Protein AF-A0A842XJ28-F1 (afdb_monomer_lite)

pLDDT: mean 80.72, std 14.53, range [45.34, 95.5]

Radius of gyration: 24.38 Å; chains: 1; bounding box: 51×38×83 Å

Sequence (214 aa):
MSEISFPIKDLTRRKFQTGLTILGLTICTSATLFLVIFGSNLGFEIAFLTLGGRLTSGFSNIFSRFIFVVGLLNILAGAFITSFLVYLTMSERVRDIGVMKAAGCLSGSILGYFITELSILVFLSCIAGTIFGIGAYYLSINLLNVLGFSVSQVLSIWAVLLVFLVLILVSHIFGALPIIKAAKVKPAEALSPLYSLGTTFELGRAVPSKLGFT

Foldseek 3Di:
DDPVVVVVVVVVVLVVLLVVLLVLLLVLLLVLLLLLQLLVQVLVVVVVVCVVDDDDPPVSVVSNVVSVVVSVVSLVVLLVSLLVSLLVVLLVCLLVLLVCVVVPDDLVVQLVVVLVVLLVSLVSSNVSSLVNNVVVNVVVQVVCVVVVNPGDDDDDPVSSVVSSVSSSVSSSVSSSVSSNVSSPDHSVCSNDPVSVVVNVVPDPDDPPPPPPDD

Structure (mmCIF, N/CA/C/O backbone):
data_AF-A0A842XJ28-F1
#
_entry.id   AF-A0A842XJ28-F1
#
loop_
_atom_site.group_PDB
_atom_site.id
_atom_site.type_symbol
_atom_site.label_atom_id
_atom_site.label_alt_id
_atom_site.label_comp_id
_atom_site.label_asym_id
_atom_site.label_entity_id
_atom_site.label_seq_id
_atom_site.pdbx_PDB_ins_code
_atom_site.Cartn_x
_atom_site.Cartn_y
_atom_site.Cartn_z
_atom_site.occupancy
_atom_site.B_iso_or_equiv
_atom_site.auth_seq_id
_atom_site.auth_comp_id
_atom_site.auth_asym_id
_atom_site.auth_atom_id
_atom_site.pdbx_PDB_model_num
ATOM 1 N N . MET A 1 1 ? 9.366 16.059 38.283 1.00 55.56 1 MET A N 1
ATOM 2 C CA . MET A 1 1 ? 9.149 15.526 36.917 1.00 55.56 1 MET A CA 1
ATOM 3 C C . MET A 1 1 ? 8.153 16.458 36.248 1.00 55.56 1 MET A C 1
ATOM 5 O O . MET A 1 1 ? 7.137 16.728 36.866 1.00 55.56 1 MET A O 1
ATOM 9 N N . SER A 1 2 ? 8.480 17.077 35.109 1.00 51.53 2 SER A N 1
ATOM 10 C CA . SER A 1 2 ? 7.629 18.131 34.540 1.00 51.53 2 SER A CA 1
ATOM 11 C C . SER A 1 2 ? 6.346 17.546 33.938 1.00 51.53 2 SER A C 1
ATOM 13 O O . SER A 1 2 ? 6.401 16.706 33.041 1.00 51.53 2 SER A O 1
ATOM 15 N N . GLU A 1 3 ? 5.197 18.034 34.411 1.00 59.75 3 GLU A N 1
ATOM 16 C CA . GLU A 1 3 ? 3.829 17.698 33.961 1.00 59.75 3 GLU A CA 1
ATOM 17 C C . GLU A 1 3 ? 3.635 17.841 32.434 1.00 59.75 3 GLU A C 1
ATOM 19 O O . GLU A 1 3 ? 2.774 17.210 31.831 1.00 59.75 3 GLU A O 1
ATOM 24 N N . ILE A 1 4 ? 4.495 18.623 31.774 1.00 60.12 4 ILE A N 1
ATOM 25 C CA . ILE A 1 4 ? 4.450 18.907 30.332 1.00 60.12 4 ILE A CA 1
ATOM 26 C C . ILE A 1 4 ? 5.185 17.830 29.500 1.00 60.12 4 ILE A C 1
ATOM 28 O O . ILE A 1 4 ? 4.963 17.706 28.297 1.00 60.12 4 ILE A O 1
ATOM 32 N N . SER A 1 5 ? 6.049 17.005 30.111 1.00 64.44 5 SER A N 1
ATOM 33 C CA . SER A 1 5 ? 6.817 15.977 29.382 1.00 64.44 5 SER A CA 1
ATOM 34 C C . SER A 1 5 ? 5.945 14.814 28.900 1.00 64.44 5 SER A C 1
ATOM 36 O O . SER A 1 5 ? 6.197 14.246 27.835 1.00 64.44 5 SER A O 1
ATOM 38 N N . PHE A 1 6 ? 4.913 14.470 29.673 1.00 66.00 6 PHE A N 1
ATOM 39 C CA . PHE A 1 6 ? 4.014 13.356 29.386 1.00 66.00 6 PHE A CA 1
ATOM 40 C C . PHE A 1 6 ? 3.157 13.580 28.119 1.00 66.00 6 PHE A C 1
ATOM 42 O O . PHE A 1 6 ? 3.244 12.751 27.210 1.00 66.00 6 PHE A O 1
ATOM 49 N N . PRO A 1 7 ? 2.419 14.701 27.963 1.00 67.25 7 PRO A N 1
ATOM 50 C CA . PRO A 1 7 ? 1.581 14.918 26.778 1.00 67.25 7 PRO A CA 1
ATOM 51 C C . PRO A 1 7 ? 2.383 15.094 25.476 1.00 67.25 7 PRO A C 1
ATOM 53 O O . PRO A 1 7 ? 1.947 14.645 24.417 1.00 67.25 7 PRO A O 1
ATOM 56 N N . ILE A 1 8 ? 3.581 15.692 25.529 1.00 67.38 8 ILE A N 1
ATOM 57 C CA . ILE A 1 8 ? 4.428 15.886 24.336 1.00 67.38 8 ILE A CA 1
ATOM 58 C C . ILE A 1 8 ? 4.955 14.543 23.805 1.00 67.38 8 ILE A C 1
ATOM 60 O O . ILE A 1 8 ? 4.978 14.319 22.590 1.00 67.38 8 ILE A O 1
ATOM 64 N N . LYS A 1 9 ? 5.355 13.629 24.699 1.00 65.81 9 LYS A N 1
ATOM 65 C CA . LYS A 1 9 ? 5.831 12.289 24.319 1.00 65.81 9 LYS A CA 1
ATOM 66 C C . LYS A 1 9 ? 4.722 11.425 23.716 1.00 65.81 9 LYS A C 1
ATOM 68 O O . LYS A 1 9 ? 4.984 10.691 22.767 1.00 65.81 9 LYS A O 1
ATOM 73 N N . ASP A 1 10 ? 3.492 11.547 24.208 1.00 65.88 10 ASP A N 1
ATOM 74 C CA . ASP A 1 10 ? 2.362 10.776 23.676 1.00 65.88 10 ASP A CA 1
ATOM 75 C C . ASP A 1 10 ? 1.919 11.280 22.285 1.00 65.88 10 ASP A C 1
ATOM 77 O O . ASP A 1 10 ? 1.697 10.499 21.355 1.00 65.88 10 ASP A O 1
ATOM 81 N N . LEU A 1 11 ? 1.915 12.603 22.080 1.00 61.66 11 LEU A N 1
ATOM 82 C CA . LEU A 1 11 ? 1.596 13.219 20.784 1.00 61.66 11 LEU A CA 1
ATOM 83 C C . LEU A 1 11 ? 2.653 12.943 19.704 1.00 61.66 11 LEU A C 1
ATOM 85 O O . LEU A 1 11 ? 2.310 12.716 18.539 1.00 61.66 11 LEU A O 1
ATOM 89 N N . THR A 1 12 ? 3.938 12.952 20.068 1.00 65.25 12 THR A N 1
ATOM 90 C CA . THR A 1 12 ? 5.034 12.664 19.124 1.00 65.25 12 THR A CA 1
ATOM 91 C C . THR A 1 12 ? 5.049 11.199 18.686 1.00 65.25 12 THR A C 1
ATOM 93 O O . THR A 1 12 ? 5.291 10.926 17.510 1.00 65.25 12 THR A O 1
ATOM 96 N N . ARG A 1 13 ? 4.683 10.262 19.573 1.00 65.62 13 ARG A N 1
ATOM 97 C CA . ARG A 1 13 ? 4.571 8.828 19.255 1.00 65.62 13 ARG A CA 1
ATOM 98 C C . ARG A 1 13 ? 3.501 8.551 18.190 1.00 65.62 13 ARG A C 1
ATOM 100 O O . ARG A 1 13 ? 3.762 7.802 17.250 1.00 65.62 13 ARG A O 1
ATOM 107 N N . ARG A 1 14 ? 2.345 9.226 18.267 1.00 66.88 14 ARG A N 1
ATOM 108 C CA . ARG A 1 14 ? 1.233 9.069 17.304 1.00 66.88 14 ARG A CA 1
ATOM 109 C C . ARG A 1 14 ? 1.566 9.589 15.898 1.00 66.88 14 ARG A C 1
ATOM 111 O O . ARG A 1 14 ? 1.276 8.910 14.916 1.00 66.88 14 ARG A O 1
ATOM 118 N N . LYS A 1 15 ? 2.198 10.766 15.778 1.00 67.31 15 LYS A N 1
ATOM 119 C CA . LYS A 1 15 ? 2.580 11.345 14.468 1.00 67.31 15 LYS A CA 1
ATOM 120 C C . LYS A 1 15 ? 3.710 10.579 13.779 1.00 67.31 15 LYS A C 1
ATOM 122 O O . LYS A 1 15 ? 3.752 10.520 12.553 1.00 67.31 15 LYS A O 1
ATOM 127 N N . PHE A 1 16 ? 4.617 9.987 14.554 1.00 74.50 16 PHE A N 1
ATOM 128 C CA . PHE A 1 16 ? 5.729 9.220 14.000 1.00 74.50 16 PHE A CA 1
ATOM 129 C C . PHE A 1 16 ? 5.250 7.970 13.250 1.00 74.50 16 PHE A C 1
ATOM 131 O O . PHE A 1 16 ? 5.779 7.637 12.194 1.00 74.50 16 PHE A O 1
ATOM 138 N N . GLN A 1 17 ? 4.207 7.304 13.748 1.00 77.38 17 GLN A N 1
ATOM 139 C CA . GLN A 1 17 ? 3.724 6.064 13.143 1.00 77.38 17 GLN A CA 1
ATOM 140 C C . GLN A 1 17 ? 2.970 6.265 11.839 1.00 77.38 17 GLN A C 1
ATOM 142 O O . GLN A 1 17 ? 3.209 5.526 10.889 1.00 77.38 17 GLN A O 1
ATOM 147 N N . THR A 1 18 ? 2.096 7.269 11.755 1.00 80.00 18 THR A N 1
ATOM 148 C CA . THR A 1 18 ? 1.422 7.580 10.488 1.00 80.00 18 THR A CA 1
ATOM 149 C C . THR A 1 18 ? 2.448 7.985 9.430 1.00 80.00 18 THR A C 1
ATOM 151 O O . THR A 1 18 ? 2.397 7.480 8.308 1.00 80.00 18 THR A O 1
ATOM 154 N N . GLY A 1 19 ? 3.464 8.768 9.814 1.00 82.62 19 GLY A N 1
ATOM 155 C CA . GLY A 1 19 ? 4.623 9.056 8.966 1.00 82.62 19 GLY A CA 1
ATOM 156 C C . GLY A 1 19 ? 5.351 7.791 8.499 1.00 82.62 19 GLY A C 1
ATOM 157 O O . GLY A 1 19 ? 5.597 7.633 7.306 1.00 82.62 19 GLY A O 1
ATOM 158 N N . LEU A 1 20 ? 5.625 6.850 9.408 1.00 85.25 20 LEU A N 1
ATOM 159 C CA . LEU A 1 20 ? 6.284 5.584 9.081 1.00 85.25 20 LEU A CA 1
ATOM 160 C C . LEU A 1 20 ? 5.458 4.731 8.107 1.00 85.25 20 LEU A C 1
ATOM 162 O O . LEU A 1 20 ? 6.023 4.154 7.180 1.00 85.25 20 LEU A O 1
ATOM 166 N N . THR A 1 21 ? 4.130 4.681 8.271 1.00 86.62 21 THR A N 1
ATOM 167 C CA . THR A 1 21 ? 3.263 3.935 7.345 1.00 86.62 21 THR A CA 1
ATOM 168 C C . THR A 1 21 ? 3.289 4.518 5.938 1.00 86.62 21 THR A C 1
ATOM 170 O O . THR A 1 21 ? 3.460 3.773 4.974 1.00 86.62 21 THR A O 1
ATOM 173 N N . ILE A 1 22 ? 3.207 5.847 5.824 1.00 89.88 22 ILE A N 1
ATOM 174 C CA . ILE A 1 22 ? 3.245 6.538 4.536 1.00 89.88 22 ILE A CA 1
ATOM 175 C C . ILE A 1 22 ? 4.599 6.312 3.872 1.00 89.88 22 ILE A C 1
ATOM 177 O O . ILE A 1 22 ? 4.635 5.954 2.698 1.00 89.88 22 ILE A O 1
ATOM 181 N N . LEU A 1 23 ? 5.705 6.466 4.607 1.00 91.25 23 LEU A N 1
ATOM 182 C CA . LEU A 1 23 ? 7.050 6.245 4.075 1.00 91.25 23 LEU A CA 1
ATOM 183 C C . LEU A 1 23 ? 7.255 4.794 3.627 1.00 91.25 23 LEU A C 1
ATOM 185 O O . LEU A 1 23 ? 7.717 4.572 2.512 1.00 91.25 23 LEU A O 1
ATOM 189 N N . GLY A 1 24 ? 6.861 3.810 4.440 1.00 90.81 24 GLY A N 1
ATOM 190 C CA . GLY A 1 24 ? 6.997 2.391 4.098 1.00 90.81 24 GLY A CA 1
ATOM 191 C C . GLY A 1 24 ? 6.228 2.009 2.829 1.00 90.81 24 GLY A C 1
ATOM 192 O O . GLY A 1 24 ? 6.784 1.381 1.926 1.00 90.81 24 GLY A O 1
ATOM 193 N N . LEU A 1 25 ? 4.973 2.452 2.717 1.00 91.75 25 LEU A N 1
ATOM 194 C CA . LEU A 1 25 ? 4.143 2.232 1.528 1.00 91.75 25 LEU A CA 1
ATOM 195 C C . LEU A 1 25 ? 4.677 2.996 0.303 1.00 91.75 25 LEU A C 1
ATOM 197 O O . LEU A 1 25 ? 4.669 2.464 -0.807 1.00 91.75 25 LEU A O 1
ATOM 201 N N . THR A 1 26 ? 5.192 4.214 0.490 1.00 93.88 26 THR A N 1
ATOM 202 C CA . THR A 1 26 ? 5.792 5.026 -0.587 1.00 93.88 26 THR A CA 1
ATOM 203 C C . THR A 1 26 ? 7.059 4.374 -1.141 1.00 93.88 26 THR A C 1
ATOM 205 O O . THR A 1 26 ? 7.248 4.320 -2.353 1.00 93.88 26 THR A O 1
ATOM 208 N N . ILE A 1 27 ? 7.923 3.832 -0.278 1.00 93.62 27 ILE A N 1
ATOM 209 C CA . ILE A 1 27 ? 9.147 3.133 -0.697 1.00 93.62 27 ILE A CA 1
ATOM 210 C C . ILE A 1 27 ? 8.794 1.878 -1.500 1.00 93.62 27 ILE A C 1
ATOM 212 O O . ILE A 1 27 ? 9.368 1.645 -2.560 1.00 93.62 27 ILE A O 1
ATOM 216 N N . CYS A 1 28 ? 7.819 1.096 -1.033 1.00 92.50 28 CYS A N 1
ATOM 217 C CA . CYS A 1 28 ? 7.379 -0.111 -1.729 1.00 92.50 28 CYS A CA 1
ATOM 218 C C . CYS A 1 28 ? 6.767 0.193 -3.109 1.00 92.50 28 CYS A C 1
ATOM 220 O O . CYS A 1 28 ? 7.144 -0.421 -4.112 1.00 92.50 28 CYS A O 1
ATOM 222 N N . THR A 1 29 ? 5.851 1.163 -3.175 1.00 92.75 29 THR A N 1
ATOM 223 C CA . THR A 1 29 ? 5.199 1.584 -4.428 1.00 92.75 29 THR A CA 1
ATOM 224 C C . THR A 1 29 ? 6.212 2.167 -5.417 1.00 92.75 29 THR A C 1
ATOM 226 O O . THR A 1 29 ? 6.215 1.773 -6.583 1.00 92.75 29 THR A O 1
ATOM 229 N N . SER A 1 30 ? 7.132 3.016 -4.945 1.00 93.19 30 SER A N 1
ATOM 230 C CA . SER A 1 30 ? 8.243 3.558 -5.738 1.00 93.19 30 SER A CA 1
ATOM 231 C C . SER A 1 30 ? 9.145 2.453 -6.293 1.00 93.19 30 SER A C 1
ATOM 233 O O . SER A 1 30 ? 9.393 2.415 -7.497 1.00 93.19 30 SER A O 1
ATOM 235 N N . ALA A 1 31 ? 9.569 1.499 -5.456 1.00 92.69 31 ALA A N 1
ATOM 236 C CA . ALA A 1 31 ? 10.419 0.386 -5.876 1.00 92.69 31 ALA A CA 1
ATOM 237 C C . ALA A 1 31 ? 9.733 -0.513 -6.917 1.00 92.69 31 ALA A C 1
ATOM 239 O O . ALA A 1 31 ? 10.367 -0.929 -7.885 1.00 92.69 31 ALA A O 1
ATOM 240 N N . THR A 1 32 ? 8.439 -0.793 -6.740 1.00 92.12 32 THR A N 1
ATOM 241 C CA . THR A 1 32 ? 7.663 -1.613 -7.682 1.00 92.12 32 THR A CA 1
ATOM 242 C C . THR A 1 32 ? 7.519 -0.909 -9.031 1.00 92.12 32 THR A C 1
ATOM 244 O O . THR A 1 32 ? 7.774 -1.518 -10.069 1.00 92.12 32 THR A O 1
ATOM 247 N N . LEU A 1 33 ? 7.170 0.383 -9.033 1.00 91.25 33 LEU A N 1
ATOM 248 C CA . LEU A 1 33 ? 7.048 1.170 -10.263 1.00 91.25 33 LEU A CA 1
ATOM 249 C C . LEU A 1 33 ? 8.386 1.335 -10.980 1.00 91.25 33 LEU A C 1
ATOM 251 O O . LEU A 1 33 ? 8.458 1.107 -12.187 1.00 91.25 33 LEU A O 1
ATOM 255 N N . PHE A 1 34 ? 9.442 1.677 -10.242 1.00 90.38 34 PHE A N 1
ATOM 256 C CA . PHE A 1 34 ? 10.790 1.786 -10.785 1.00 90.38 34 PHE A CA 1
ATOM 257 C C . PHE A 1 34 ? 11.206 0.488 -11.481 1.00 90.38 34 PHE A C 1
ATOM 259 O O . PHE A 1 34 ? 11.602 0.525 -12.643 1.00 90.38 34 PHE A O 1
ATOM 266 N N . LEU A 1 35 ? 11.049 -0.660 -10.813 1.00 88.50 35 LEU A N 1
ATOM 267 C CA . LEU A 1 35 ? 11.432 -1.961 -11.360 1.00 88.50 35 LEU A CA 1
ATOM 268 C C . LEU A 1 35 ? 10.644 -2.287 -12.632 1.00 88.50 35 LEU A C 1
ATOM 270 O O . LEU A 1 35 ? 11.242 -2.670 -13.633 1.00 88.50 35 LEU A O 1
ATOM 274 N N . VAL A 1 36 ? 9.321 -2.112 -12.625 1.00 86.56 36 VAL A N 1
ATOM 275 C CA . VAL A 1 36 ? 8.485 -2.447 -13.787 1.00 86.56 36 VAL A CA 1
ATOM 276 C C . VAL A 1 36 ? 8.840 -1.578 -14.995 1.00 86.56 36 VAL A C 1
ATOM 278 O O . VAL A 1 36 ? 9.033 -2.117 -16.082 1.00 86.56 36 VAL A O 1
ATOM 281 N N . ILE A 1 37 ? 8.984 -0.261 -14.812 1.00 85.88 37 ILE A N 1
ATOM 282 C CA . ILE A 1 37 ? 9.296 0.675 -15.905 1.00 85.88 37 ILE A CA 1
ATOM 283 C C . ILE A 1 37 ? 10.726 0.461 -16.414 1.00 85.88 37 ILE A C 1
ATOM 285 O O . ILE A 1 37 ? 10.961 0.393 -17.623 1.00 85.88 37 ILE A O 1
ATOM 289 N N . PHE A 1 38 ? 11.695 0.351 -15.505 1.00 84.06 38 PHE A N 1
ATOM 290 C CA . PHE A 1 38 ? 13.098 0.144 -15.853 1.00 84.06 38 PHE A CA 1
ATOM 291 C C . PHE A 1 38 ? 13.304 -1.215 -16.532 1.00 84.06 38 PHE A C 1
ATOM 293 O O . PHE A 1 38 ? 13.928 -1.306 -17.587 1.00 84.06 38 PHE A O 1
ATOM 300 N N . GLY A 1 39 ? 12.704 -2.263 -15.971 1.00 78.50 39 GLY A N 1
ATOM 301 C CA . GLY A 1 39 ? 12.777 -3.620 -16.486 1.00 78.50 39 GLY A CA 1
ATOM 302 C C . GLY A 1 39 ? 12.116 -3.783 -17.855 1.00 78.50 39 GLY A C 1
ATOM 303 O O . GLY A 1 39 ? 12.679 -4.464 -18.713 1.00 78.50 39 GLY A O 1
ATOM 304 N N . SER A 1 40 ? 10.975 -3.125 -18.106 1.00 75.00 40 SER A N 1
ATOM 305 C CA . SER A 1 40 ? 10.354 -3.148 -19.435 1.00 75.00 40 SER A CA 1
ATOM 306 C C . SER A 1 40 ? 11.225 -2.453 -20.480 1.00 75.00 40 SER A C 1
ATOM 308 O O . SER A 1 40 ? 11.418 -3.000 -21.561 1.00 75.00 40 SER A O 1
ATOM 310 N N . ASN A 1 41 ? 11.795 -1.287 -20.158 1.00 74.44 41 ASN A N 1
ATOM 311 C CA . ASN A 1 41 ? 12.623 -0.526 -21.098 1.00 74.44 41 ASN A CA 1
ATOM 312 C C . ASN A 1 41 ? 13.917 -1.258 -21.465 1.00 74.44 41 ASN A C 1
ATOM 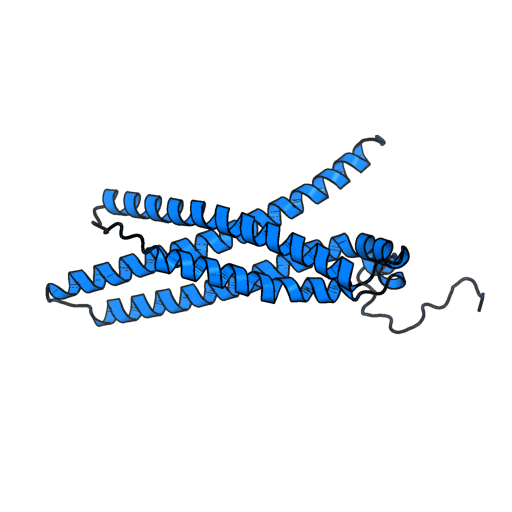314 O O . ASN A 1 41 ? 14.224 -1.387 -22.648 1.00 74.44 41 ASN A O 1
ATOM 318 N N . LEU A 1 42 ? 14.615 -1.829 -20.477 1.00 69.12 42 LEU A N 1
ATOM 319 C CA . LEU A 1 42 ? 15.786 -2.664 -20.744 1.00 69.12 42 LEU A CA 1
ATOM 320 C C . LEU A 1 42 ? 15.426 -3.881 -21.607 1.00 69.12 42 LEU A C 1
ATOM 322 O O . LEU A 1 42 ? 16.129 -4.185 -22.564 1.00 69.12 42 LEU A O 1
ATOM 326 N N . GLY A 1 43 ? 14.310 -4.559 -21.320 1.00 61.59 43 GLY A N 1
ATOM 327 C CA . GLY A 1 43 ? 13.855 -5.707 -22.110 1.00 61.59 43 GLY A CA 1
ATOM 328 C C . GLY A 1 43 ? 13.602 -5.373 -23.587 1.00 61.59 43 GLY A C 1
ATOM 329 O O . GLY A 1 43 ? 14.019 -6.135 -24.462 1.00 61.59 43 GLY A O 1
ATOM 330 N N . PHE A 1 44 ? 12.966 -4.228 -23.864 1.00 56.31 44 PHE A N 1
ATOM 331 C CA . PHE A 1 44 ? 12.692 -3.758 -25.227 1.00 56.31 44 PHE A CA 1
ATOM 332 C C . PHE A 1 44 ? 13.960 -3.357 -25.987 1.00 56.31 44 PHE A C 1
ATOM 334 O O . PHE A 1 44 ? 14.086 -3.659 -27.172 1.00 56.31 44 PHE A O 1
ATOM 341 N N . GLU A 1 45 ? 14.925 -2.731 -25.321 1.00 59.41 45 GLU A N 1
ATOM 342 C CA . GLU A 1 45 ? 16.156 -2.275 -25.968 1.00 59.41 45 GLU A CA 1
ATOM 343 C C . GLU A 1 45 ? 17.088 -3.433 -26.353 1.00 59.41 45 GLU A C 1
ATOM 345 O O . GLU A 1 45 ? 17.634 -3.467 -27.457 1.00 59.41 45 GLU A O 1
ATOM 350 N N . ILE A 1 46 ? 17.175 -4.462 -25.502 1.00 57.28 46 ILE A N 1
ATOM 351 C CA . ILE A 1 46 ? 17.915 -5.697 -25.806 1.00 57.28 46 ILE A CA 1
ATOM 352 C C . ILE A 1 46 ? 17.242 -6.460 -26.969 1.00 57.28 46 ILE A C 1
ATOM 354 O O . ILE A 1 46 ? 17.923 -7.089 -27.786 1.00 57.28 46 ILE A O 1
ATOM 358 N N . ALA A 1 47 ? 15.908 -6.393 -27.081 1.00 54.41 47 ALA A N 1
ATOM 359 C CA . ALA A 1 47 ? 15.146 -6.981 -28.189 1.00 54.41 47 ALA A CA 1
ATOM 360 C C . ALA A 1 47 ? 15.333 -6.219 -29.520 1.00 54.41 47 ALA A C 1
ATOM 362 O O . ALA A 1 47 ? 15.293 -6.824 -30.590 1.00 54.41 47 ALA A O 1
ATOM 363 N N . PHE A 1 48 ? 15.580 -4.907 -29.470 1.00 52.94 48 PHE A N 1
ATOM 364 C CA . PHE A 1 48 ? 15.842 -4.099 -30.664 1.00 52.94 48 PHE A CA 1
ATOM 365 C C . PHE A 1 48 ? 17.288 -4.262 -31.166 1.00 52.94 48 PHE A C 1
ATOM 367 O O . PHE A 1 48 ? 17.514 -4.422 -32.363 1.00 52.94 48 PHE A O 1
ATOM 374 N N . LEU A 1 49 ? 18.272 -4.335 -30.260 1.00 53.81 49 LEU A N 1
ATOM 375 C CA . LEU A 1 49 ? 19.684 -4.605 -30.589 1.00 53.81 49 LEU A CA 1
ATOM 376 C C . LEU A 1 49 ? 19.922 -6.013 -31.168 1.00 53.81 49 LEU A C 1
ATOM 378 O O . LEU A 1 49 ? 20.878 -6.228 -31.912 1.00 53.81 49 LEU A O 1
ATOM 382 N N . THR A 1 50 ? 19.039 -6.977 -30.884 1.00 55.53 50 THR A N 1
ATOM 383 C CA . THR A 1 50 ? 19.132 -8.351 -31.412 1.00 55.53 50 THR A CA 1
ATOM 384 C C . THR A 1 50 ? 18.713 -8.487 -32.882 1.00 55.53 50 THR A C 1
ATOM 386 O O . THR A 1 50 ? 19.083 -9.481 -33.511 1.00 55.53 50 THR A O 1
ATOM 389 N N . LEU A 1 51 ? 18.056 -7.479 -33.475 1.00 56.69 51 LEU A N 1
ATOM 390 C CA . LEU A 1 51 ? 17.846 -7.390 -34.931 1.00 56.69 51 LEU A CA 1
ATOM 391 C C . LEU A 1 51 ? 19.169 -7.216 -35.709 1.00 56.69 51 LEU A C 1
ATOM 393 O O . LEU A 1 51 ? 19.219 -7.528 -36.895 1.00 56.69 51 LEU A O 1
ATOM 397 N N . GLY A 1 52 ? 20.252 -6.782 -35.046 1.00 56.91 52 GLY A N 1
ATOM 398 C CA . GLY A 1 52 ? 21.585 -6.578 -35.636 1.00 56.91 52 GLY A CA 1
ATOM 399 C C . GLY A 1 52 ? 22.457 -7.834 -35.774 1.00 56.91 52 GLY A C 1
ATOM 400 O O . GLY A 1 52 ? 23.575 -7.740 -36.271 1.00 56.91 52 GLY A O 1
ATOM 401 N N . GLY A 1 53 ? 21.966 -9.007 -35.358 1.00 61.28 53 GLY A N 1
ATOM 402 C CA . GLY A 1 53 ? 22.551 -10.302 -35.707 1.00 61.28 53 GLY A CA 1
ATOM 403 C C . GLY A 1 53 ? 23.979 -10.541 -35.212 1.00 61.28 53 GLY A C 1
ATOM 404 O O . GLY A 1 53 ? 24.911 -10.495 -36.006 1.00 61.28 53 GLY A O 1
ATOM 405 N N . ARG A 1 54 ? 24.137 -10.900 -33.929 1.00 53.41 54 ARG A N 1
ATOM 406 C CA . ARG A 1 54 ? 25.126 -11.878 -33.422 1.00 53.41 54 ARG A CA 1
ATOM 407 C C . ARG A 1 54 ? 25.043 -11.962 -31.895 1.00 53.41 54 ARG A C 1
ATOM 409 O O . ARG A 1 54 ? 25.598 -11.137 -31.188 1.00 53.41 54 ARG A O 1
ATOM 416 N N . LEU A 1 55 ? 24.386 -13.030 -31.436 1.00 55.88 55 LEU A N 1
ATOM 417 C CA . LEU A 1 55 ? 24.219 -13.485 -30.047 1.00 55.88 55 LEU A CA 1
ATOM 418 C C . LEU A 1 55 ? 23.092 -12.819 -29.228 1.00 55.88 55 LEU A C 1
ATOM 420 O O . LEU A 1 55 ? 22.882 -11.611 -29.227 1.00 55.88 55 LEU A O 1
ATOM 424 N N . THR A 1 56 ? 22.439 -13.675 -28.428 1.00 66.06 56 THR A N 1
ATOM 425 C CA . THR A 1 56 ? 21.691 -13.387 -27.185 1.00 66.06 56 THR A CA 1
ATOM 426 C C . THR A 1 56 ? 20.157 -13.215 -27.155 1.00 66.06 56 THR A C 1
ATOM 428 O O . THR A 1 56 ? 19.622 -12.693 -26.177 1.00 66.06 56 THR A O 1
ATOM 431 N N . SER A 1 57 ? 19.399 -13.818 -28.084 1.00 61.00 57 SER A N 1
ATOM 432 C CA . SER A 1 57 ? 17.939 -14.024 -27.893 1.00 61.00 57 SER A CA 1
ATOM 433 C C . SER A 1 57 ? 17.602 -14.830 -26.622 1.00 61.00 57 SER A C 1
ATOM 435 O O . SER A 1 57 ? 16.580 -14.596 -25.972 1.00 61.00 57 SER A O 1
ATOM 437 N N . GLY A 1 58 ? 18.488 -15.753 -26.226 1.00 67.81 58 GLY A N 1
ATOM 438 C CA . GLY A 1 58 ? 18.373 -16.510 -24.977 1.00 67.81 58 GLY A CA 1
ATOM 439 C C . GLY A 1 58 ? 18.502 -15.634 -23.726 1.00 67.81 58 GLY A C 1
ATOM 440 O O . GLY A 1 58 ? 17.697 -15.760 -22.809 1.00 67.81 58 GLY A O 1
ATOM 441 N N . PHE A 1 59 ? 19.455 -14.697 -23.701 1.00 73.31 59 PHE A N 1
ATOM 442 C CA . PHE A 1 59 ? 19.663 -13.800 -22.556 1.00 73.31 59 PHE A CA 1
ATOM 443 C C . PHE A 1 59 ? 18.525 -12.797 -22.395 1.00 73.31 59 PHE A C 1
ATOM 445 O O . PHE A 1 59 ? 18.047 -12.620 -21.281 1.00 73.31 59 PHE A O 1
ATOM 452 N N . SER A 1 60 ? 18.029 -12.213 -23.493 1.00 72.25 60 SER A N 1
ATOM 453 C CA . SER A 1 60 ? 16.862 -11.319 -23.448 1.00 72.25 60 SER A CA 1
ATOM 454 C C . SER A 1 60 ? 15.630 -12.023 -22.851 1.00 72.25 60 SER A C 1
ATOM 456 O O . SER A 1 60 ? 14.976 -11.486 -21.957 1.00 72.25 60 SER A O 1
ATOM 458 N N . ASN A 1 61 ? 15.371 -13.277 -23.248 1.00 75.88 61 ASN A N 1
ATOM 459 C CA . ASN A 1 61 ? 14.278 -14.078 -22.688 1.00 75.88 61 ASN A CA 1
ATOM 460 C C . ASN A 1 61 ? 14.464 -14.400 -21.197 1.00 75.88 61 ASN A C 1
ATOM 462 O O . ASN A 1 61 ? 13.507 -14.321 -20.427 1.00 75.88 61 ASN A O 1
ATOM 466 N N . ILE A 1 62 ? 15.678 -14.769 -20.777 1.00 81.38 62 ILE A N 1
ATOM 467 C CA . ILE A 1 62 ? 15.979 -15.050 -19.365 1.00 81.38 62 ILE A CA 1
ATOM 468 C C . ILE A 1 62 ? 15.826 -13.776 -18.528 1.00 81.38 62 ILE A C 1
ATOM 470 O O . ILE A 1 62 ? 15.189 -13.810 -17.478 1.00 81.38 62 ILE A O 1
ATOM 474 N N . PHE A 1 63 ? 16.346 -12.648 -19.013 1.00 77.75 63 PHE A N 1
ATO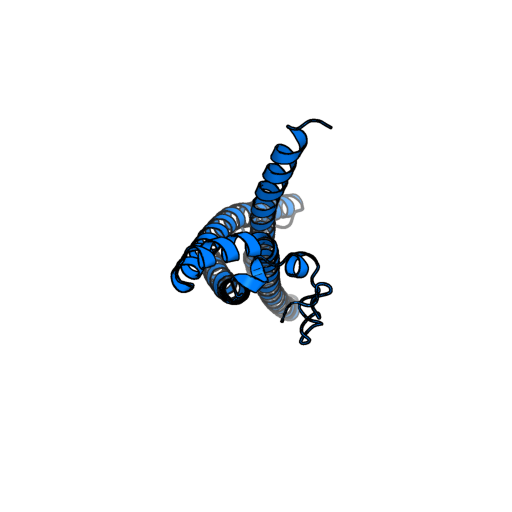M 475 C CA . PHE A 1 63 ? 16.275 -11.360 -18.331 1.00 77.75 63 PHE A CA 1
ATOM 476 C C . PHE A 1 63 ? 14.830 -10.861 -18.196 1.00 77.75 63 PHE A C 1
ATOM 478 O O . PHE A 1 63 ? 14.412 -10.472 -17.109 1.00 77.75 63 PHE A O 1
ATOM 485 N N . SER A 1 64 ? 14.027 -10.959 -19.260 1.00 76.62 64 SER A N 1
ATOM 486 C CA . SER A 1 64 ? 12.602 -10.606 -19.222 1.00 76.62 64 SER A CA 1
ATOM 487 C C . SER A 1 64 ? 11.826 -11.446 -18.198 1.00 76.62 64 SER A C 1
ATOM 489 O O . SER A 1 64 ? 11.087 -10.901 -17.375 1.00 76.62 64 SER A O 1
ATOM 491 N N . ARG A 1 65 ? 12.050 -12.769 -18.171 1.00 82.06 65 ARG A N 1
ATOM 492 C CA . ARG A 1 65 ? 11.436 -13.665 -17.175 1.00 82.06 65 ARG A CA 1
ATOM 493 C C . ARG A 1 65 ? 11.894 -13.348 -15.755 1.00 82.06 65 ARG A C 1
ATOM 495 O O . ARG A 1 65 ? 11.081 -13.380 -14.837 1.00 82.06 65 ARG A O 1
ATOM 502 N N . PHE A 1 66 ? 13.173 -13.028 -15.573 1.00 85.38 66 PHE A N 1
ATOM 503 C CA . PHE A 1 66 ? 13.717 -12.632 -14.280 1.00 85.38 66 PHE A CA 1
ATOM 504 C C . PHE A 1 66 ? 13.027 -11.369 -13.749 1.00 85.38 66 PHE A C 1
ATOM 506 O O . PHE A 1 66 ? 12.494 -11.392 -12.644 1.00 85.38 66 PHE A O 1
ATOM 513 N N . ILE A 1 67 ? 12.942 -10.306 -14.555 1.00 84.00 67 ILE A N 1
ATOM 514 C CA . ILE A 1 67 ? 12.245 -9.063 -14.189 1.00 84.00 67 ILE A CA 1
ATOM 515 C C . ILE A 1 67 ? 10.779 -9.326 -13.834 1.00 84.00 67 ILE A C 1
ATOM 517 O O . ILE A 1 67 ? 10.288 -8.793 -12.839 1.00 84.00 67 ILE A O 1
ATOM 521 N N . PHE A 1 68 ? 10.092 -10.177 -14.599 1.00 83.19 68 PHE A N 1
ATOM 522 C CA . PHE A 1 68 ? 8.708 -10.547 -14.312 1.00 83.19 68 PHE A CA 1
ATOM 523 C C . PHE A 1 68 ? 8.559 -11.215 -12.935 1.00 83.19 68 PHE A C 1
ATOM 525 O O . PHE A 1 68 ? 7.696 -10.826 -12.147 1.00 83.19 68 PHE A O 1
ATOM 532 N N . VAL A 1 69 ? 9.433 -12.173 -12.607 1.00 88.88 69 VAL A N 1
ATOM 533 C CA . VAL A 1 69 ? 9.428 -12.856 -11.303 1.00 88.88 69 VAL A CA 1
ATOM 534 C C . VAL A 1 69 ? 9.731 -11.884 -10.163 1.00 88.88 69 VAL A C 1
ATOM 536 O O . VAL A 1 69 ? 9.018 -11.887 -9.161 1.00 88.88 69 VAL A O 1
ATOM 539 N N . VAL A 1 70 ? 10.740 -11.019 -10.303 1.00 90.19 70 VAL A N 1
ATOM 540 C CA . VAL A 1 70 ? 11.065 -10.038 -9.253 1.00 90.19 70 VAL A CA 1
ATOM 541 C C . VAL A 1 70 ? 9.930 -9.019 -9.083 1.00 90.19 70 VAL A C 1
ATOM 543 O O . VAL A 1 70 ? 9.604 -8.654 -7.955 1.00 90.19 70 VAL A O 1
ATOM 546 N N . GLY A 1 71 ? 9.263 -8.617 -10.169 1.00 87.50 71 GLY A N 1
ATOM 547 C CA . GLY A 1 71 ? 8.065 -7.776 -10.114 1.00 87.50 71 GLY A CA 1
ATOM 548 C C . GLY A 1 71 ? 6.938 -8.412 -9.294 1.00 87.50 71 GLY A C 1
ATOM 549 O O . GLY A 1 71 ? 6.378 -7.762 -8.410 1.00 87.50 71 GLY A O 1
ATOM 550 N N . LEU A 1 72 ? 6.658 -9.701 -9.513 1.00 89.25 72 LEU A N 1
ATOM 551 C CA . LEU A 1 72 ? 5.677 -10.449 -8.717 1.00 89.25 72 LEU A CA 1
ATOM 552 C C . LEU A 1 72 ? 6.068 -10.537 -7.237 1.00 89.25 72 LEU A C 1
ATOM 554 O O . LEU A 1 72 ? 5.223 -10.320 -6.368 1.00 89.25 72 LEU A O 1
ATOM 558 N N . LEU A 1 73 ? 7.341 -10.813 -6.942 1.00 92.31 73 LEU A N 1
ATOM 559 C CA . LEU A 1 73 ? 7.841 -10.850 -5.565 1.00 92.31 73 LEU A CA 1
ATOM 560 C C . LEU A 1 73 ? 7.690 -9.494 -4.866 1.00 92.31 73 LEU A C 1
ATOM 562 O O . LEU A 1 73 ? 7.356 -9.460 -3.684 1.00 92.31 73 LEU A O 1
ATOM 566 N N . ASN A 1 74 ? 7.879 -8.385 -5.584 1.00 91.88 74 ASN A N 1
ATOM 567 C CA . ASN A 1 74 ? 7.729 -7.044 -5.022 1.00 91.88 74 ASN A CA 1
ATOM 568 C C . ASN A 1 74 ? 6.261 -6.715 -4.701 1.00 91.88 74 ASN A C 1
ATOM 570 O O . ASN A 1 74 ? 5.968 -6.192 -3.630 1.00 91.88 74 ASN A O 1
ATOM 574 N N . ILE A 1 75 ? 5.317 -7.122 -5.559 1.00 91.81 75 ILE A N 1
ATOM 575 C CA . ILE A 1 75 ? 3.878 -7.009 -5.259 1.00 91.81 75 ILE A CA 1
ATOM 576 C C . ILE A 1 75 ? 3.527 -7.818 -4.000 1.00 91.81 75 ILE A C 1
ATOM 578 O O . ILE A 1 75 ? 2.803 -7.333 -3.129 1.00 91.81 75 ILE A O 1
ATOM 582 N N . LEU A 1 76 ? 4.079 -9.030 -3.867 1.00 93.56 76 LEU A N 1
ATOM 583 C CA . LEU A 1 76 ? 3.887 -9.874 -2.686 1.00 93.56 76 LEU A CA 1
ATOM 584 C C . LEU A 1 76 ? 4.471 -9.230 -1.418 1.00 93.56 76 LEU A C 1
ATOM 586 O O . LEU A 1 76 ? 3.824 -9.207 -0.369 1.00 93.56 76 LEU A O 1
ATOM 590 N N . ALA A 1 77 ? 5.674 -8.664 -1.522 1.00 92.75 77 ALA A N 1
ATOM 591 C CA .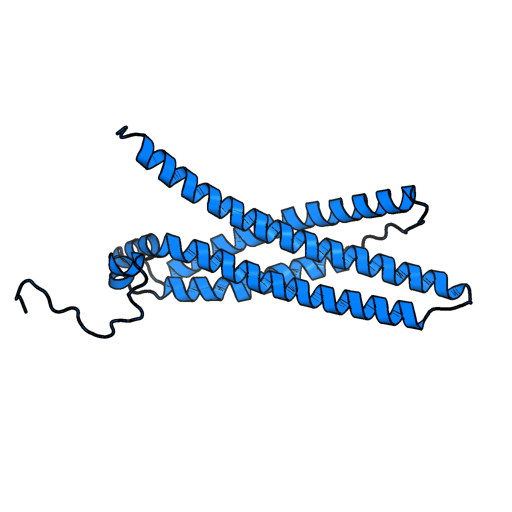 ALA A 1 77 ? 6.301 -7.913 -0.442 1.00 92.75 77 ALA A CA 1
ATOM 592 C C . ALA A 1 77 ? 5.450 -6.695 -0.052 1.00 92.75 77 ALA A C 1
ATOM 594 O O . ALA A 1 77 ? 5.237 -6.459 1.134 1.00 92.75 77 ALA A O 1
ATOM 595 N N . GLY A 1 78 ? 4.884 -5.972 -1.022 1.00 91.81 78 GLY A N 1
ATOM 596 C CA . GLY A 1 78 ? 3.979 -4.849 -0.778 1.00 91.81 78 GLY A CA 1
ATOM 597 C C . GLY A 1 78 ? 2.697 -5.239 -0.051 1.00 91.81 78 GLY A C 1
ATOM 598 O O . GLY A 1 78 ? 2.272 -4.539 0.874 1.00 91.81 78 GLY A O 1
ATOM 599 N N . ALA A 1 79 ? 2.120 -6.392 -0.390 1.00 92.94 79 ALA A N 1
ATOM 600 C CA . ALA A 1 79 ? 0.985 -6.963 0.330 1.00 92.94 79 ALA A CA 1
ATOM 601 C C . ALA A 1 79 ? 1.330 -7.232 1.805 1.00 92.94 79 ALA A C 1
ATOM 603 O O . ALA A 1 79 ? 0.592 -6.836 2.714 1.00 92.94 79 ALA A O 1
ATOM 604 N N . PHE A 1 80 ? 2.490 -7.850 2.045 1.00 94.31 80 PHE A N 1
ATOM 605 C CA . PHE A 1 80 ? 2.973 -8.162 3.387 1.00 94.31 80 PHE A CA 1
ATOM 606 C C . PHE A 1 80 ? 3.269 -6.897 4.204 1.00 94.31 80 PHE A C 1
ATOM 608 O O . PHE A 1 80 ? 2.805 -6.772 5.338 1.00 94.31 80 PHE A O 1
ATOM 615 N N . ILE A 1 81 ? 3.969 -5.926 3.609 1.00 93.31 81 ILE A N 1
ATOM 616 C CA . ILE A 1 81 ? 4.286 -4.629 4.223 1.00 93.31 81 ILE A CA 1
ATOM 617 C C . ILE A 1 81 ? 3.001 -3.892 4.605 1.00 93.31 81 ILE A C 1
ATOM 619 O O . ILE A 1 81 ? 2.885 -3.414 5.734 1.00 93.31 81 ILE A O 1
ATOM 623 N N . THR A 1 82 ? 2.015 -3.845 3.703 1.00 93.31 82 THR A N 1
ATOM 624 C CA . THR A 1 82 ? 0.723 -3.203 3.983 1.00 93.31 82 THR A CA 1
ATOM 625 C C . THR A 1 82 ? 0.034 -3.876 5.169 1.00 93.31 82 THR A C 1
ATOM 627 O O . THR A 1 82 ? -0.351 -3.202 6.123 1.00 93.31 82 THR A O 1
ATOM 630 N N . SER A 1 83 ? -0.078 -5.209 5.159 1.00 93.75 83 SER A N 1
ATOM 631 C CA . SER A 1 83 ? -0.715 -5.944 6.256 1.00 93.75 83 SER A CA 1
ATOM 632 C C . SER A 1 83 ? 0.008 -5.734 7.589 1.00 93.75 83 SER A C 1
ATOM 634 O O . SER A 1 83 ? -0.653 -5.604 8.620 1.00 93.75 83 SER A O 1
ATOM 636 N N . PHE A 1 84 ? 1.343 -5.705 7.590 1.00 93.44 84 PHE A N 1
ATOM 637 C CA . PHE A 1 84 ? 2.143 -5.525 8.801 1.00 93.44 84 PHE A CA 1
ATOM 638 C C . PHE A 1 84 ? 2.002 -4.115 9.385 1.00 93.44 84 PHE A C 1
ATOM 640 O O . PHE A 1 84 ? 1.762 -3.964 10.582 1.00 93.44 84 PHE A O 1
ATOM 647 N N . LEU A 1 85 ? 2.089 -3.079 8.549 1.00 92.62 85 LEU A N 1
ATOM 648 C CA . LEU A 1 85 ? 1.959 -1.692 8.998 1.00 92.62 85 LEU A CA 1
ATOM 649 C C . LEU A 1 85 ? 0.558 -1.402 9.540 1.00 92.62 85 LEU A C 1
ATOM 651 O O . LEU A 1 85 ? 0.427 -0.778 10.590 1.00 92.62 85 LEU A O 1
ATOM 655 N N . VAL A 1 86 ? -0.486 -1.895 8.870 1.00 92.94 86 VAL A N 1
ATOM 656 C CA . VAL A 1 86 ? -1.864 -1.733 9.354 1.00 92.94 86 VAL A CA 1
ATOM 657 C C . VAL A 1 86 ? -2.088 -2.536 10.636 1.00 92.94 86 VAL A C 1
ATOM 659 O O . VAL A 1 86 ? -2.756 -2.066 11.549 1.00 92.94 86 VAL A O 1
ATOM 662 N N . TYR A 1 87 ? -1.499 -3.726 10.766 1.00 92.38 87 TYR A N 1
ATOM 663 C CA . TYR A 1 87 ? -1.545 -4.469 12.026 1.00 92.38 87 TYR A CA 1
ATOM 664 C C . TYR A 1 87 ? -0.903 -3.686 13.184 1.00 92.38 87 TYR A C 1
ATOM 666 O O . TYR A 1 87 ? -1.473 -3.614 14.278 1.00 92.38 87 TYR A O 1
ATOM 674 N N . LEU A 1 88 ? 0.254 -3.067 12.934 1.00 89.81 88 LEU A N 1
ATOM 675 C CA . LEU A 1 88 ? 0.961 -2.255 13.920 1.00 89.81 88 LEU A CA 1
ATOM 676 C C . LEU A 1 88 ? 0.108 -1.062 14.376 1.00 89.81 88 LEU A C 1
ATOM 678 O O . LEU A 1 88 ? -0.057 -0.862 15.577 1.00 89.81 88 LEU A O 1
ATOM 682 N N . THR A 1 89 ? -0.491 -0.316 13.441 1.00 88.31 89 THR A N 1
ATOM 683 C CA . THR A 1 89 ? -1.339 0.841 13.781 1.00 88.31 89 THR A CA 1
ATOM 684 C C . THR A 1 89 ? -2.622 0.433 14.500 1.00 88.31 89 THR A C 1
ATOM 686 O O . THR A 1 89 ? -3.044 1.117 15.433 1.00 88.31 89 THR A O 1
ATOM 689 N N . MET A 1 90 ? -3.234 -0.692 14.120 1.00 90.69 90 MET A N 1
ATOM 690 C CA . MET A 1 90 ? -4.437 -1.195 14.786 1.00 90.69 90 MET A CA 1
ATOM 691 C C . MET A 1 90 ? -4.157 -1.615 16.224 1.00 90.69 90 MET A C 1
ATOM 693 O O . MET A 1 90 ? -4.975 -1.341 17.096 1.00 90.69 90 MET A O 1
ATOM 697 N N . SER A 1 91 ? -3.001 -2.233 16.480 1.00 86.50 91 SER A N 1
ATOM 698 C CA . SER A 1 91 ? -2.619 -2.719 17.811 1.00 86.50 91 SER A CA 1
ATOM 699 C C . SER A 1 91 ? -2.534 -1.596 18.848 1.00 86.50 91 SER A C 1
ATOM 701 O O . SER A 1 91 ? -2.899 -1.797 20.004 1.00 86.50 91 SER A O 1
ATOM 703 N N . GLU A 1 92 ? -2.130 -0.393 18.440 1.00 83.75 92 GLU A N 1
ATOM 704 C CA . GLU A 1 92 ? -2.090 0.766 19.339 1.00 83.75 92 GLU A CA 1
ATOM 705 C C . GLU A 1 92 ? -3.461 1.403 19.571 1.00 83.75 92 GLU A C 1
ATOM 707 O O . GLU A 1 92 ? -3.718 1.970 20.632 1.00 83.75 92 GLU A O 1
ATOM 712 N N . ARG A 1 93 ? -4.362 1.285 18.594 1.00 86.69 93 ARG A N 1
ATOM 713 C CA . ARG A 1 93 ? -5.690 1.911 18.619 1.00 86.69 93 ARG A CA 1
ATOM 714 C C . ARG A 1 93 ? -6.777 1.010 19.196 1.00 86.69 93 ARG A C 1
ATOM 716 O O . ARG A 1 93 ? -7.938 1.406 19.236 1.00 86.69 93 ARG A O 1
ATOM 723 N N . VAL A 1 94 ? -6.436 -0.185 19.684 1.00 87.81 94 VAL A N 1
ATOM 724 C CA . VAL A 1 94 ? -7.440 -1.127 20.208 1.00 87.81 94 VAL A CA 1
ATOM 725 C C . VAL A 1 94 ? -8.200 -0.558 21.403 1.00 87.81 94 VAL A C 1
ATOM 727 O O . VAL A 1 94 ? -9.414 -0.741 21.484 1.00 87.81 94 VAL A O 1
ATOM 730 N N . ARG A 1 95 ? -7.533 0.184 22.297 1.00 86.88 95 ARG A N 1
ATOM 731 C CA . ARG A 1 95 ? -8.207 0.825 23.437 1.00 86.88 95 ARG A CA 1
ATOM 732 C C . ARG A 1 95 ? -9.219 1.873 22.974 1.00 86.88 95 ARG A C 1
ATOM 734 O O . ARG A 1 95 ? -10.340 1.885 23.475 1.00 86.88 95 ARG A O 1
ATOM 741 N N . ASP A 1 96 ? -8.856 2.682 21.982 1.00 88.25 96 ASP A N 1
ATOM 742 C CA . ASP A 1 96 ? -9.742 3.694 21.397 1.00 88.25 96 ASP A CA 1
ATOM 743 C C . ASP A 1 96 ? -10.971 3.027 20.744 1.00 88.25 96 ASP A C 1
ATOM 745 O O . ASP A 1 96 ? -12.106 3.453 20.966 1.00 88.25 96 ASP A O 1
ATOM 749 N N . ILE A 1 97 ? -10.774 1.902 20.040 1.00 90.69 97 ILE A N 1
ATOM 750 C CA . ILE A 1 97 ? -11.860 1.068 19.486 1.00 90.69 97 ILE A CA 1
ATOM 751 C C . ILE A 1 97 ? -12.775 0.535 20.600 1.00 90.69 97 ILE A C 1
ATOM 753 O O . ILE A 1 97 ? -14.000 0.539 20.457 1.00 90.69 97 ILE A O 1
ATOM 757 N N . GLY A 1 98 ? -12.193 0.085 21.714 1.00 90.06 98 GLY A N 1
ATOM 758 C CA . GLY A 1 98 ? -12.925 -0.391 22.888 1.00 90.06 98 GLY A CA 1
ATOM 759 C C . GLY A 1 98 ? -13.824 0.683 23.495 1.00 90.06 98 GLY A C 1
ATOM 760 O O . GLY A 1 98 ? -14.996 0.414 23.763 1.00 90.06 98 GLY A O 1
ATOM 761 N N . VAL A 1 99 ? -13.306 1.907 23.637 1.00 92.19 99 VAL A N 1
ATOM 762 C CA . VAL A 1 99 ? -14.065 3.068 24.130 1.00 92.19 99 VAL A CA 1
ATOM 763 C C . VAL A 1 99 ? -15.205 3.424 23.173 1.00 92.19 99 VAL A C 1
ATOM 765 O O . VAL A 1 99 ? -16.339 3.583 23.621 1.00 92.19 99 VAL A O 1
ATOM 768 N N . MET A 1 100 ? -14.955 3.472 21.858 1.00 91.75 100 MET A N 1
ATOM 769 C CA . MET A 1 100 ? -16.003 3.759 20.864 1.00 91.75 100 MET A CA 1
ATOM 770 C C . MET A 1 100 ? -17.140 2.733 20.915 1.00 91.75 100 MET A C 1
ATOM 772 O O . MET A 1 100 ? -18.313 3.101 20.863 1.00 91.75 100 MET A O 1
ATOM 776 N N . LYS A 1 101 ? -16.819 1.442 21.049 1.00 90.56 101 LYS A N 1
ATOM 777 C CA . LYS A 1 101 ? -17.845 0.400 21.178 1.00 90.56 101 LYS A CA 1
ATOM 778 C C . LYS A 1 101 ? -18.593 0.462 22.507 1.00 90.56 101 LYS A C 1
ATOM 780 O O . LYS A 1 101 ? -19.794 0.219 22.519 1.00 90.56 101 LYS A O 1
ATOM 785 N N . ALA A 1 102 ? -17.911 0.779 23.608 1.00 92.12 102 ALA A N 1
ATOM 786 C CA . ALA A 1 102 ? -18.550 0.949 24.914 1.00 92.12 102 ALA A CA 1
ATOM 787 C C . ALA A 1 102 ? -19.524 2.140 24.926 1.00 92.12 102 ALA A C 1
ATOM 789 O O . ALA A 1 102 ? -20.548 2.085 25.598 1.00 92.12 102 ALA A O 1
ATOM 790 N N . ALA A 1 103 ? -19.245 3.173 24.125 1.00 91.19 103 ALA A N 1
ATOM 791 C CA . ALA A 1 103 ? -20.138 4.308 23.899 1.00 91.19 103 ALA A CA 1
ATOM 792 C C . ALA A 1 103 ? -21.334 3.996 22.971 1.00 91.19 103 ALA A C 1
ATOM 794 O O . ALA A 1 103 ? -22.171 4.865 22.748 1.00 91.19 103 ALA A O 1
ATOM 795 N N . GLY A 1 104 ? -21.430 2.776 22.426 1.00 90.62 104 GLY A N 1
ATOM 796 C CA . GLY A 1 104 ? -22.555 2.336 21.596 1.00 90.62 104 GLY A CA 1
ATOM 797 C C . GLY A 1 104 ? -22.346 2.444 20.080 1.00 90.62 104 GLY A C 1
ATOM 798 O O . GLY A 1 104 ? -23.295 2.224 19.328 1.00 90.62 104 GLY A O 1
ATOM 799 N N . CYS A 1 105 ? -21.135 2.740 19.589 1.00 91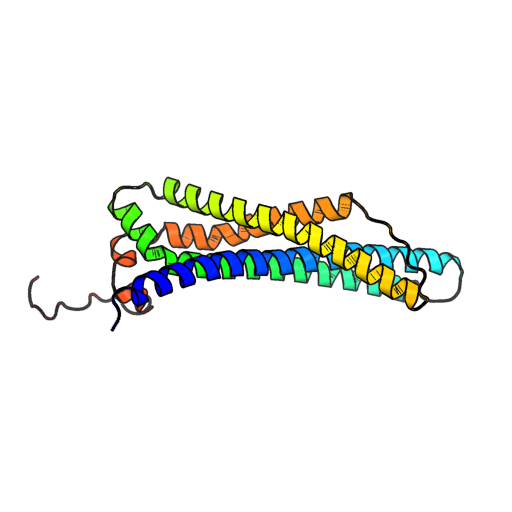.75 105 CYS A N 1
ATOM 800 C CA . CYS A 1 105 ? -20.879 2.751 18.144 1.00 91.75 105 CYS A CA 1
ATOM 801 C C . CYS A 1 105 ? -21.018 1.352 17.525 1.00 91.75 105 CYS A C 1
ATOM 803 O O . CYS A 1 105 ? -20.420 0.374 17.987 1.00 91.75 105 CYS A O 1
ATOM 805 N N . LEU A 1 106 ? -21.745 1.270 16.405 1.00 91.25 106 LEU A N 1
ATOM 806 C CA . LEU A 1 106 ? -21.867 0.038 15.628 1.00 91.25 106 LEU A CA 1
ATOM 807 C C . LEU A 1 106 ? -20.498 -0.395 15.081 1.00 91.25 106 LEU A C 1
ATOM 809 O O . LEU A 1 106 ? -19.761 0.410 14.508 1.00 91.25 106 LEU A O 1
ATOM 813 N N . SER A 1 107 ? -20.194 -1.695 15.155 1.00 88.62 107 SER A N 1
ATOM 814 C CA . SER A 1 107 ? -18.922 -2.242 14.642 1.00 88.62 107 SER A CA 1
ATOM 815 C C . SER A 1 107 ? -18.727 -1.978 13.140 1.00 88.62 107 SER A C 1
ATOM 817 O O . SER A 1 107 ? -17.597 -1.797 12.695 1.00 88.62 107 SER A O 1
ATOM 819 N N . GLY A 1 108 ? -19.820 -1.886 12.371 1.00 90.31 108 GLY A N 1
ATOM 820 C CA . GLY A 1 108 ? -19.780 -1.511 10.954 1.00 90.31 108 GLY A CA 1
ATOM 821 C C . GLY A 1 108 ? -19.333 -0.064 10.715 1.00 90.31 108 GLY A C 1
ATOM 822 O O . GLY A 1 108 ? -18.549 0.180 9.803 1.00 90.31 108 GLY A O 1
ATOM 823 N N . SER A 1 109 ? -19.752 0.884 11.563 1.00 92.44 109 SER A N 1
ATOM 824 C CA . SER A 1 109 ? -19.335 2.291 11.449 1.00 92.44 109 SER A CA 1
ATOM 825 C C . SER A 1 109 ? -17.850 2.461 11.767 1.00 92.44 109 SER A C 1
ATOM 827 O O . SER A 1 109 ? -17.152 3.224 11.104 1.00 92.44 109 SER A O 1
ATOM 829 N N . ILE A 1 110 ? -17.359 1.717 12.761 1.00 93.00 110 ILE A N 1
ATOM 830 C CA . ILE A 1 110 ? -15.943 1.701 13.142 1.00 93.00 110 ILE A CA 1
ATOM 831 C C . ILE A 1 110 ? -15.098 1.111 12.007 1.00 93.00 110 ILE A C 1
ATOM 833 O O . ILE A 1 110 ? -14.076 1.677 11.628 1.00 93.00 110 ILE A O 1
ATOM 837 N N . LEU A 1 111 ? -15.545 -0.003 11.423 1.00 92.75 111 LEU A N 1
ATOM 838 C CA . LEU A 1 111 ? -14.872 -0.625 10.286 1.00 92.75 111 LEU A CA 1
ATOM 839 C C . LEU A 1 111 ? -14.822 0.316 9.075 1.00 92.75 111 LEU A C 1
ATOM 841 O O . LEU A 1 111 ? -13.763 0.456 8.470 1.00 92.75 111 LEU A O 1
ATOM 845 N N . GLY A 1 112 ? -15.928 0.997 8.757 1.00 93.38 112 GLY A N 1
ATOM 846 C CA . GLY A 1 112 ? -15.976 1.994 7.686 1.00 93.38 112 GLY A CA 1
ATOM 847 C C . GLY A 1 112 ? -14.961 3.118 7.895 1.00 93.38 112 GLY A C 1
ATOM 848 O O . GLY A 1 112 ? -14.199 3.422 6.982 1.00 93.38 112 GLY A O 1
ATOM 849 N N . TYR A 1 113 ? -14.871 3.656 9.114 1.00 93.88 113 TYR A N 1
ATOM 850 C CA . TYR A 1 113 ? -13.883 4.679 9.466 1.00 93.88 113 TYR A CA 1
ATOM 851 C C . TYR A 1 113 ? -12.445 4.217 9.181 1.00 93.88 113 TYR A C 1
ATOM 853 O O . TYR A 1 113 ? -11.713 4.879 8.443 1.00 93.88 113 TYR A O 1
ATOM 861 N N . PHE A 1 114 ? -12.049 3.041 9.671 1.00 93.62 114 PHE A N 1
ATOM 862 C CA . PHE A 1 114 ? -10.687 2.546 9.451 1.00 93.62 114 PHE A CA 1
ATOM 863 C C . PHE A 1 114 ? -10.401 2.155 7.999 1.00 93.62 114 PHE A C 1
ATOM 865 O O . PHE A 1 114 ? -9.273 2.328 7.541 1.00 93.62 114 PHE A O 1
ATOM 872 N N . ILE A 1 115 ? -11.395 1.670 7.248 1.00 94.62 115 ILE A N 1
ATOM 873 C CA . ILE A 1 115 ? -11.231 1.438 5.805 1.00 94.62 115 ILE A CA 1
ATOM 874 C C . ILE A 1 115 ? -11.026 2.764 5.068 1.00 94.62 115 ILE A C 1
ATOM 876 O O . ILE A 1 115 ? -10.165 2.840 4.195 1.00 94.62 115 ILE A O 1
ATOM 880 N N . THR A 1 116 ? -11.761 3.822 5.423 1.00 95.06 116 THR A N 1
ATOM 881 C CA . THR A 1 116 ? -11.548 5.139 4.805 1.00 95.06 116 THR A CA 1
ATOM 882 C C . THR A 1 116 ? -10.176 5.715 5.146 1.00 95.06 116 THR A C 1
ATOM 884 O O . THR A 1 116 ? -9.515 6.258 4.263 1.00 95.06 116 THR A O 1
ATOM 887 N N . GLU A 1 117 ? -9.693 5.525 6.378 1.00 93.44 117 GLU A N 1
ATOM 888 C CA . GLU A 1 117 ? -8.332 5.903 6.762 1.00 93.44 117 GLU A CA 1
ATOM 889 C C . GLU A 1 117 ? -7.284 5.136 5.947 1.00 93.44 117 GLU A C 1
ATOM 891 O O . GLU A 1 117 ? -6.371 5.745 5.388 1.00 93.44 117 GLU A O 1
ATOM 896 N N . LEU A 1 118 ? -7.446 3.814 5.818 1.00 93.81 118 LEU A N 1
ATOM 897 C CA . LEU A 1 118 ? -6.583 2.983 4.982 1.00 93.81 118 LEU A CA 1
ATOM 898 C C . LEU A 1 118 ? -6.572 3.478 3.532 1.00 93.81 118 LEU A C 1
ATOM 900 O O . LEU A 1 118 ? -5.501 3.626 2.952 1.00 93.81 118 LEU A O 1
ATOM 904 N N . SER A 1 119 ? -7.744 3.763 2.962 1.00 95.38 119 SER A N 1
ATOM 905 C CA . SER A 1 119 ? -7.871 4.255 1.590 1.00 95.38 119 SER A CA 1
ATOM 906 C C . SER A 1 119 ? -7.088 5.553 1.398 1.00 95.38 119 SER A C 1
ATOM 908 O O . SER A 1 119 ? -6.282 5.652 0.476 1.00 95.38 119 SER A O 1
ATOM 910 N N . ILE A 1 120 ? -7.258 6.529 2.296 1.00 94.44 120 ILE A N 1
ATOM 911 C CA . ILE A 1 120 ? -6.540 7.810 2.236 1.00 94.44 120 ILE A CA 1
ATOM 912 C C . ILE A 1 120 ? -5.022 7.584 2.274 1.00 94.44 120 ILE A C 1
ATOM 914 O O . ILE A 1 120 ? -4.304 8.136 1.437 1.00 94.44 120 ILE A O 1
ATOM 918 N N . LEU A 1 121 ? -4.535 6.739 3.189 1.00 93.31 121 LEU A N 1
ATOM 919 C CA . LEU A 1 121 ? -3.111 6.412 3.303 1.00 93.31 121 LEU A CA 1
ATOM 920 C C . LEU A 1 121 ? -2.571 5.745 2.031 1.00 93.31 121 LEU A C 1
ATOM 922 O O . LEU A 1 121 ? -1.533 6.159 1.519 1.00 93.31 121 LEU A O 1
ATOM 926 N N . VAL A 1 122 ? -3.288 4.759 1.487 1.00 94.44 122 VAL A N 1
ATOM 927 C CA . VAL A 1 122 ? -2.893 4.046 0.264 1.00 94.44 122 VAL A CA 1
ATOM 928 C C . VAL A 1 122 ? -2.847 4.991 -0.935 1.00 94.44 122 VAL A C 1
ATOM 930 O O . VAL A 1 122 ? -1.869 4.966 -1.681 1.00 94.44 122 VAL A O 1
ATOM 933 N N . PHE A 1 123 ? -3.852 5.855 -1.113 1.00 94.75 123 PHE A N 1
ATOM 934 C CA . PHE A 1 123 ? -3.872 6.827 -2.210 1.00 94.75 123 PHE A CA 1
ATOM 935 C C . PHE A 1 123 ? -2.712 7.822 -2.116 1.00 94.75 123 PHE A C 1
ATOM 937 O O . PHE A 1 123 ? -2.002 8.021 -3.101 1.00 94.75 123 PHE A O 1
ATOM 944 N N . LEU A 1 124 ? -2.479 8.403 -0.935 1.00 94.56 124 LEU A N 1
ATOM 945 C CA . LEU A 1 124 ? -1.355 9.317 -0.698 1.00 94.56 124 LEU A CA 1
ATOM 946 C C . LEU A 1 124 ? -0.013 8.644 -0.998 1.00 94.56 124 LEU A C 1
ATOM 948 O O . LEU A 1 124 ? 0.812 9.209 -1.716 1.00 94.56 124 LEU A O 1
ATOM 952 N N . SER A 1 125 ? 0.187 7.423 -0.501 1.00 93.75 125 SER A N 1
ATOM 953 C CA . SER A 1 125 ? 1.411 6.661 -0.740 1.00 93.75 125 SER A CA 1
ATOM 954 C C . SER A 1 125 ? 1.590 6.264 -2.201 1.00 93.75 125 SER A C 1
ATOM 956 O O . SER A 1 125 ? 2.710 6.320 -2.691 1.00 93.75 125 SER A O 1
ATOM 958 N N . CYS A 1 126 ? 0.526 5.905 -2.925 1.00 93.94 126 CYS A N 1
ATOM 959 C CA . CYS A 1 126 ? 0.631 5.567 -4.345 1.00 93.94 126 CYS A CA 1
ATOM 960 C C . CYS A 1 126 ? 0.952 6.798 -5.200 1.00 93.94 126 CYS A C 1
ATOM 962 O O . CYS A 1 126 ? 1.773 6.705 -6.109 1.00 93.94 126 CYS A O 1
ATOM 964 N N . ILE A 1 127 ? 0.354 7.959 -4.908 1.00 94.56 127 ILE A N 1
ATOM 965 C CA . ILE A 1 127 ? 0.663 9.214 -5.610 1.00 94.56 127 ILE A CA 1
ATOM 966 C C . ILE A 1 127 ? 2.120 9.608 -5.352 1.00 94.56 127 ILE A C 1
ATOM 968 O O . ILE A 1 127 ? 2.882 9.803 -6.300 1.00 94.56 127 ILE A O 1
ATOM 972 N N . ALA A 1 128 ? 2.530 9.658 -4.081 1.00 94.81 128 ALA A N 1
ATOM 973 C CA . ALA A 1 128 ? 3.907 9.972 -3.712 1.00 94.81 128 ALA A CA 1
ATOM 974 C C . ALA A 1 128 ? 4.889 8.961 -4.324 1.00 94.81 128 ALA A C 1
ATOM 976 O O . ALA A 1 128 ? 5.876 9.345 -4.947 1.00 94.81 128 ALA A O 1
ATOM 977 N N . GLY A 1 129 ? 4.587 7.669 -4.218 1.00 93.94 129 GLY A N 1
ATOM 978 C CA . GLY A 1 129 ? 5.411 6.588 -4.746 1.00 93.94 129 GLY A CA 1
ATOM 979 C C . GLY A 1 129 ? 5.546 6.628 -6.259 1.00 93.94 129 GLY A C 1
ATOM 980 O O . GLY A 1 129 ? 6.623 6.356 -6.775 1.00 93.94 129 GLY A O 1
ATOM 981 N N . THR A 1 130 ? 4.499 7.040 -6.976 1.00 93.38 130 THR A N 1
ATOM 982 C CA . THR A 1 130 ? 4.555 7.220 -8.432 1.00 93.38 130 THR A CA 1
ATOM 983 C C . THR A 1 130 ? 5.497 8.352 -8.818 1.00 93.38 130 THR A C 1
ATOM 985 O O . THR A 1 130 ? 6.337 8.173 -9.697 1.00 93.38 130 THR A O 1
ATOM 988 N N . ILE A 1 131 ? 5.422 9.487 -8.119 1.00 94.00 131 ILE A N 1
ATOM 989 C CA . ILE A 1 131 ? 6.319 10.627 -8.346 1.00 94.00 131 ILE A CA 1
ATOM 990 C C . ILE A 1 131 ? 7.776 10.220 -8.082 1.00 94.00 131 ILE A C 1
ATOM 992 O O . ILE A 1 131 ? 8.643 10.446 -8.927 1.00 94.00 131 ILE A O 1
ATOM 996 N N . PHE A 1 132 ? 8.045 9.565 -6.948 1.00 94.19 132 PHE A N 1
ATOM 997 C CA . PHE A 1 132 ? 9.393 9.106 -6.604 1.00 94.19 132 PHE A CA 1
ATOM 998 C C . PHE A 1 132 ? 9.901 7.993 -7.530 1.00 94.19 132 PHE A C 1
ATOM 1000 O O . PHE A 1 132 ? 11.071 8.014 -7.902 1.00 94.19 132 PHE A O 1
ATOM 1007 N N . GLY A 1 133 ? 9.045 7.057 -7.940 1.00 92.56 133 GLY A N 1
ATOM 1008 C CA . GLY A 1 133 ? 9.415 5.945 -8.819 1.00 92.56 133 GLY A CA 1
ATOM 1009 C C . GLY A 1 133 ? 9.768 6.414 -10.229 1.00 92.56 133 GLY A C 1
ATOM 1010 O O . GLY A 1 133 ? 10.786 6.001 -10.785 1.00 92.56 133 GLY A O 1
ATOM 1011 N N . ILE A 1 134 ? 8.980 7.342 -10.785 1.00 91.00 134 ILE A N 1
ATOM 1012 C CA . ILE A 1 134 ? 9.277 7.981 -12.075 1.00 91.00 134 ILE A CA 1
ATOM 1013 C C . ILE A 1 134 ? 10.545 8.841 -11.966 1.00 91.00 134 ILE A C 1
ATOM 1015 O O . ILE A 1 134 ? 11.409 8.774 -12.840 1.00 91.00 134 ILE A O 1
ATOM 1019 N N . GLY A 1 135 ? 10.700 9.604 -10.878 1.00 91.31 135 GLY A N 1
ATOM 1020 C CA . GLY A 1 135 ? 11.913 10.385 -10.622 1.00 91.31 135 GLY A CA 1
ATOM 1021 C C . GLY A 1 135 ? 13.173 9.514 -10.556 1.00 91.31 135 GLY A C 1
ATOM 1022 O O . GLY A 1 135 ? 14.176 9.828 -11.195 1.00 91.31 135 GLY A O 1
ATOM 1023 N N . ALA A 1 136 ? 13.106 8.379 -9.854 1.00 90.81 136 ALA A N 1
ATOM 1024 C CA . ALA A 1 136 ? 14.196 7.409 -9.762 1.00 90.81 136 ALA A CA 1
ATOM 1025 C C . ALA A 1 136 ? 14.518 6.755 -11.115 1.00 90.81 136 ALA A C 1
ATOM 1027 O O . ALA A 1 136 ? 15.690 6.539 -11.431 1.00 90.81 136 ALA A O 1
ATOM 1028 N N . TYR A 1 137 ? 13.499 6.485 -11.937 1.00 89.94 137 TYR A N 1
ATOM 1029 C CA . TYR A 1 137 ? 13.678 5.989 -13.300 1.00 89.94 137 TYR A CA 1
ATOM 1030 C C . TYR A 1 137 ? 14.463 6.988 -14.156 1.00 89.94 137 TYR A C 1
ATOM 1032 O O . TYR A 1 137 ? 15.520 6.636 -14.682 1.00 89.94 137 TYR A O 1
ATOM 1040 N N . TYR A 1 138 ? 14.016 8.245 -14.235 1.00 88.38 138 TYR A N 1
ATOM 1041 C CA . TYR A 1 138 ? 14.717 9.264 -15.021 1.00 88.38 138 TYR A CA 1
ATOM 1042 C C . TYR A 1 138 ? 16.139 9.505 -14.521 1.00 88.38 138 TYR A C 1
ATOM 1044 O O . TYR A 1 138 ? 17.053 9.650 -15.334 1.00 88.38 138 TYR A O 1
ATOM 1052 N N . LEU A 1 139 ? 16.349 9.517 -13.203 1.00 88.94 139 LEU A N 1
ATOM 1053 C CA . LEU A 1 139 ? 17.683 9.673 -12.629 1.00 88.94 139 LEU A CA 1
ATOM 1054 C C . LEU A 1 139 ? 18.605 8.518 -13.043 1.00 88.94 139 LEU A C 1
ATOM 1056 O O . LEU A 1 139 ? 19.744 8.757 -13.439 1.00 88.94 139 LEU A O 1
ATOM 1060 N N . SER A 1 140 ? 18.093 7.286 -13.025 1.00 86.31 140 SER A N 1
ATOM 1061 C CA . SER A 1 140 ? 18.854 6.094 -13.409 1.00 86.31 140 SER A CA 1
ATOM 1062 C C . SER A 1 140 ? 19.220 6.092 -14.896 1.00 86.31 140 SER A C 1
ATOM 1064 O O . SER A 1 140 ? 20.362 5.793 -15.236 1.00 86.31 140 SER A O 1
ATOM 1066 N N . ILE A 1 141 ? 18.295 6.477 -15.786 1.00 83.69 141 ILE A N 1
ATOM 1067 C CA . ILE A 1 14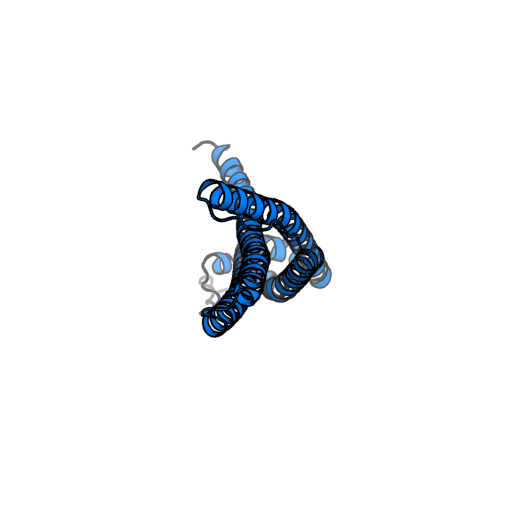1 ? 18.586 6.564 -17.226 1.00 83.69 141 ILE A CA 1
ATOM 1068 C C . ILE A 1 141 ? 19.607 7.660 -17.533 1.00 83.69 141 ILE A C 1
ATOM 1070 O O . ILE A 1 141 ? 20.528 7.437 -18.315 1.00 83.69 141 ILE A O 1
ATOM 1074 N N . ASN A 1 142 ? 19.490 8.832 -16.902 1.00 85.50 142 ASN A N 1
ATOM 1075 C CA . ASN A 1 142 ? 20.486 9.892 -17.077 1.00 85.50 142 ASN A CA 1
ATOM 1076 C C . ASN A 1 142 ? 21.884 9.430 -16.646 1.00 85.50 142 ASN A C 1
ATOM 1078 O O . ASN A 1 142 ? 22.856 9.696 -17.348 1.00 85.50 142 ASN A O 1
ATOM 1082 N N . LEU A 1 143 ? 21.983 8.686 -15.541 1.00 84.56 143 L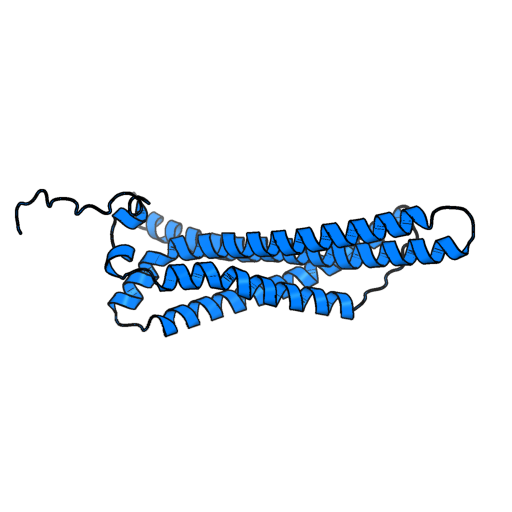EU A N 1
ATOM 1083 C CA . LEU A 1 143 ? 23.250 8.117 -15.080 1.00 84.56 143 LEU A CA 1
ATOM 1084 C C . LEU A 1 143 ? 23.840 7.117 -16.089 1.00 84.56 143 LEU A C 1
ATOM 1086 O O . LEU A 1 143 ? 25.033 7.162 -16.372 1.00 84.56 143 LEU A O 1
ATOM 1090 N N . LEU A 1 144 ? 23.005 6.247 -16.665 1.00 81.38 144 LEU A N 1
ATOM 1091 C CA . LEU A 1 144 ? 23.412 5.270 -17.684 1.00 81.38 144 LEU A CA 1
ATOM 1092 C C . LEU A 1 144 ? 23.892 5.935 -18.981 1.00 81.38 144 LEU A C 1
ATOM 1094 O O . LEU A 1 144 ? 24.923 5.534 -19.520 1.00 81.38 144 LEU A O 1
ATOM 1098 N N . ASN A 1 145 ? 23.206 6.989 -19.430 1.00 79.69 145 ASN A N 1
ATOM 1099 C CA . ASN A 1 145 ? 23.605 7.759 -20.609 1.00 79.69 145 ASN A CA 1
ATOM 1100 C C . ASN A 1 145 ? 24.971 8.438 -20.415 1.00 79.69 145 ASN A C 1
ATOM 1102 O O . ASN A 1 145 ? 25.792 8.428 -21.329 1.00 79.69 145 ASN A O 1
ATOM 1106 N N . VAL A 1 146 ? 25.256 8.972 -19.219 1.00 80.88 146 VAL A N 1
ATOM 1107 C CA . VAL A 1 146 ? 26.580 9.537 -18.884 1.00 80.88 146 VAL A CA 1
ATOM 1108 C C . VAL A 1 146 ? 27.675 8.465 -18.908 1.00 80.88 146 VAL A C 1
ATOM 1110 O O . VAL A 1 146 ? 28.805 8.745 -19.296 1.00 80.88 146 VAL A O 1
ATOM 1113 N N . LEU A 1 147 ? 27.339 7.228 -18.539 1.00 78.94 147 LEU A N 1
ATOM 1114 C CA . LEU A 1 147 ? 28.245 6.076 -18.575 1.00 78.94 147 LEU A CA 1
ATOM 1115 C C . LEU A 1 147 ? 28.417 5.470 -19.982 1.00 78.94 147 LEU A C 1
ATOM 1117 O O . LEU A 1 147 ? 29.159 4.501 -20.135 1.00 78.94 147 LEU A O 1
ATOM 1121 N N . GLY A 1 148 ? 27.763 6.030 -21.007 1.00 72.19 148 GLY A N 1
ATOM 1122 C CA . GLY A 1 148 ? 27.896 5.603 -22.402 1.00 72.19 148 GLY A CA 1
ATOM 1123 C C . GLY A 1 148 ? 26.917 4.512 -22.846 1.00 72.19 148 GLY A C 1
ATOM 1124 O O . GLY A 1 148 ? 27.029 4.028 -23.971 1.00 72.19 148 GLY A O 1
ATOM 1125 N N . PHE A 1 149 ? 25.944 4.136 -22.011 1.00 68.94 149 PHE A N 1
ATOM 1126 C CA . PHE A 1 149 ? 24.842 3.262 -22.415 1.00 68.94 149 PHE A CA 1
ATOM 1127 C C . PHE A 1 149 ? 23.709 4.127 -22.968 1.00 68.94 149 PHE A C 1
ATOM 1129 O O . PHE A 1 149 ? 23.034 4.804 -22.201 1.00 68.94 149 PHE A O 1
ATOM 1136 N N . SER A 1 150 ? 23.502 4.130 -24.287 1.00 63.69 150 SER A N 1
ATOM 1137 C CA . SER A 1 150 ? 22.391 4.849 -24.918 1.00 63.69 150 SER A CA 1
ATOM 1138 C C . SER A 1 150 ? 21.081 4.106 -24.655 1.00 63.69 150 SER A C 1
ATOM 1140 O O . SER A 1 150 ? 20.745 3.211 -25.428 1.00 63.69 150 SER A O 1
ATOM 1142 N N . VAL A 1 151 ? 20.389 4.456 -23.563 1.00 66.94 151 VAL A N 1
ATOM 1143 C CA . VAL A 1 151 ? 19.098 3.850 -23.196 1.00 66.94 151 VAL A CA 1
ATOM 1144 C C . VAL A 1 151 ? 17.944 4.767 -23.590 1.00 66.94 151 VAL A C 1
ATOM 1146 O O . VAL A 1 151 ? 17.882 5.930 -23.175 1.00 66.94 151 VAL A O 1
ATOM 1149 N N . SER A 1 152 ? 16.997 4.242 -24.366 1.00 65.75 152 SER A N 1
ATOM 1150 C CA . SER A 1 152 ? 15.777 4.953 -24.752 1.00 65.75 152 SER A CA 1
ATOM 1151 C C . SER A 1 152 ? 14.854 5.241 -23.556 1.00 65.75 152 SER A C 1
ATOM 1153 O O . SER A 1 152 ? 14.554 4.376 -22.731 1.00 65.75 152 SER A O 1
ATOM 1155 N N . GLN A 1 153 ? 14.362 6.480 -23.476 1.00 67.31 153 GLN A N 1
ATOM 1156 C CA . GLN A 1 153 ? 13.452 6.954 -22.429 1.00 67.31 153 GLN A CA 1
ATOM 1157 C C . GLN A 1 153 ? 11.986 6.777 -22.847 1.00 67.31 153 GLN A C 1
ATOM 1159 O O . GLN A 1 153 ? 11.298 7.755 -23.145 1.00 67.31 153 GLN A O 1
ATOM 1164 N N . VAL A 1 154 ? 11.483 5.539 -22.876 1.00 72.94 154 VAL A N 1
ATOM 1165 C CA . VAL A 1 154 ? 10.071 5.281 -23.203 1.00 72.94 154 VAL A CA 1
ATOM 1166 C C . VAL A 1 154 ? 9.261 5.039 -21.932 1.00 72.94 154 VAL A C 1
ATOM 1168 O O . VAL A 1 154 ? 9.302 3.980 -21.306 1.00 72.94 154 VAL A O 1
ATOM 1171 N N . LEU A 1 155 ? 8.459 6.031 -21.547 1.00 77.69 155 LEU A N 1
ATOM 1172 C CA . LEU A 1 155 ? 7.502 5.871 -20.458 1.00 77.69 155 LEU A CA 1
ATOM 1173 C C . LEU A 1 155 ? 6.189 5.286 -20.998 1.00 77.69 155 LEU A C 1
ATOM 1175 O O . LEU A 1 155 ? 5.434 5.960 -21.696 1.00 77.69 155 LEU A O 1
ATOM 1179 N N . SER A 1 156 ? 5.881 4.039 -20.636 1.00 81.81 156 SER A N 1
ATOM 1180 C CA . SER A 1 156 ? 4.568 3.450 -20.915 1.00 81.81 156 SER A CA 1
ATOM 1181 C C . SER A 1 156 ? 3.560 3.866 -19.844 1.00 81.81 156 SER A C 1
ATOM 1183 O O . SER A 1 156 ? 3.563 3.334 -18.732 1.00 81.81 156 SER A O 1
ATOM 1185 N N . ILE A 1 157 ? 2.664 4.799 -20.185 1.00 85.69 157 ILE A N 1
ATOM 1186 C CA . ILE A 1 157 ? 1.598 5.256 -19.278 1.00 85.69 157 ILE A CA 1
ATOM 1187 C C . ILE A 1 157 ? 0.684 4.104 -18.833 1.00 85.69 157 ILE A C 1
ATOM 1189 O O . ILE A 1 157 ? 0.236 4.060 -17.688 1.00 85.69 157 ILE A O 1
ATOM 1193 N N . TRP A 1 158 ? 0.475 3.122 -19.713 1.00 85.81 158 TRP A N 1
ATOM 1194 C CA . TRP A 1 158 ? -0.317 1.928 -19.431 1.00 85.81 158 TRP A CA 1
ATOM 1195 C C . TRP A 1 158 ? 0.305 1.066 -18.335 1.00 85.81 158 TRP A C 1
ATOM 1197 O O . TRP A 1 158 ? -0.415 0.586 -17.463 1.00 85.81 158 TRP A O 1
ATOM 1207 N N . ALA A 1 159 ? 1.631 0.904 -18.339 1.00 85.25 159 ALA A N 1
ATOM 1208 C CA . ALA A 1 159 ? 2.327 0.141 -17.306 1.00 85.25 159 ALA A CA 1
ATOM 1209 C C . ALA A 1 159 ? 2.208 0.821 -15.933 1.00 85.25 159 ALA A C 1
ATOM 1211 O O . ALA A 1 159 ? 1.936 0.151 -14.938 1.00 85.25 159 ALA A O 1
ATOM 1212 N N . VAL A 1 160 ? 2.338 2.153 -15.889 1.00 88.75 160 VAL A N 1
ATOM 1213 C CA . VAL A 1 160 ? 2.178 2.937 -14.653 1.00 88.75 160 VAL A CA 1
ATOM 1214 C C . VAL A 1 160 ? 0.766 2.783 -14.091 1.00 88.75 160 VAL A C 1
ATOM 1216 O O . VAL A 1 160 ? 0.608 2.470 -12.912 1.00 88.75 160 VAL A O 1
ATOM 1219 N N . LEU A 1 161 ? -0.260 2.943 -14.935 1.00 90.81 161 LEU A N 1
ATOM 1220 C CA . LEU A 1 161 ? -1.660 2.799 -14.526 1.00 90.81 161 LEU A CA 1
ATOM 1221 C C . LEU A 1 161 ? -1.980 1.387 -14.024 1.00 90.81 161 LEU A C 1
ATOM 1223 O O . LEU A 1 161 ? -2.666 1.243 -13.013 1.00 90.81 161 LEU A O 1
ATOM 1227 N N . LEU A 1 162 ? -1.464 0.351 -14.692 1.00 90.19 162 LEU A N 1
ATOM 1228 C CA . LEU A 1 162 ? -1.667 -1.042 -14.292 1.00 90.19 162 LEU A CA 1
ATOM 1229 C C . LEU A 1 162 ? -1.068 -1.293 -12.899 1.00 90.19 162 LEU A C 1
ATOM 1231 O O . LEU A 1 162 ? -1.759 -1.787 -12.009 1.00 90.19 162 LEU A O 1
ATOM 1235 N N . VAL A 1 163 ? 0.191 -0.902 -12.682 1.00 90.38 163 VAL A N 1
ATOM 1236 C CA . VAL A 1 163 ? 0.866 -1.075 -11.385 1.00 90.38 163 VAL A CA 1
ATOM 1237 C C . VAL A 1 163 ? 0.152 -0.291 -10.286 1.00 90.38 163 VAL A C 1
ATOM 1239 O O . VAL A 1 163 ? -0.080 -0.833 -9.208 1.00 90.38 163 VAL A O 1
ATOM 1242 N N . PHE A 1 164 ? -0.249 0.951 -10.561 1.00 92.12 164 PHE A N 1
ATOM 1243 C CA . PHE A 1 164 ? -0.995 1.780 -9.616 1.00 92.12 164 PHE A CA 1
ATOM 1244 C C . PHE A 1 164 ? -2.310 1.111 -9.186 1.00 92.12 164 PHE A C 1
ATOM 1246 O O . PHE A 1 164 ? -2.591 0.997 -7.993 1.00 92.12 164 PHE A O 1
ATOM 1253 N N . LEU A 1 165 ? -3.088 0.602 -10.145 1.00 93.81 165 LEU A N 1
ATOM 1254 C CA . LEU A 1 165 ? -4.365 -0.061 -9.879 1.00 93.81 165 LEU A CA 1
ATOM 1255 C C . LEU A 1 165 ? -4.165 -1.361 -9.086 1.00 93.81 165 LEU A C 1
ATOM 1257 O O . LEU A 1 165 ? -4.851 -1.587 -8.087 1.00 93.81 165 LEU A O 1
ATOM 1261 N N . VAL A 1 166 ? -3.195 -2.189 -9.481 1.00 93.56 166 VAL A N 1
ATOM 1262 C CA . VAL A 1 166 ? -2.880 -3.445 -8.783 1.00 93.56 166 VAL A CA 1
ATOM 1263 C C . VAL A 1 166 ? -2.447 -3.181 -7.346 1.00 93.56 166 VAL A C 1
ATOM 1265 O O . VAL A 1 166 ? -2.948 -3.845 -6.442 1.00 93.56 166 VAL A O 1
ATOM 1268 N N . LEU A 1 167 ? -1.577 -2.198 -7.105 1.00 93.06 167 LEU A N 1
ATOM 1269 C CA . LEU A 1 167 ? -1.122 -1.874 -5.752 1.00 93.06 167 LEU A CA 1
ATOM 1270 C C . LEU A 1 167 ? -2.266 -1.369 -4.870 1.00 93.06 167 LEU A C 1
ATOM 1272 O O . LEU A 1 167 ? -2.380 -1.818 -3.732 1.00 93.06 167 LEU A O 1
ATOM 1276 N N . ILE A 1 168 ? -3.168 -0.531 -5.391 1.00 94.44 168 ILE A N 1
ATOM 1277 C CA . ILE A 1 168 ? -4.351 -0.090 -4.637 1.00 94.44 168 ILE A CA 1
ATOM 1278 C C . ILE A 1 168 ? -5.226 -1.278 -4.231 1.00 94.44 168 ILE A C 1
ATOM 1280 O O . ILE A 1 168 ? -5.624 -1.367 -3.065 1.00 94.44 168 ILE A O 1
ATOM 1284 N N . LEU A 1 169 ? -5.522 -2.185 -5.169 1.00 95.31 169 LEU A N 1
ATOM 1285 C CA . LEU A 1 169 ? -6.359 -3.355 -4.901 1.00 95.31 169 LEU A CA 1
ATOM 1286 C C . LEU A 1 169 ? -5.705 -4.292 -3.885 1.00 95.31 169 LEU A C 1
ATOM 1288 O O . LEU A 1 169 ? -6.341 -4.688 -2.908 1.00 95.31 169 LEU A O 1
ATOM 1292 N N . VAL A 1 170 ? -4.427 -4.617 -4.086 1.00 94.44 170 VAL A N 1
ATOM 1293 C CA . VAL A 1 170 ? -3.669 -5.497 -3.191 1.00 94.44 170 VAL A CA 1
ATOM 1294 C C . VAL A 1 170 ? -3.594 -4.885 -1.791 1.00 94.44 170 VAL A C 1
ATOM 1296 O O . VAL A 1 170 ? -3.926 -5.554 -0.813 1.00 94.44 170 VAL A O 1
ATOM 1299 N N . SER A 1 171 ? -3.260 -3.600 -1.667 1.00 93.81 171 SER A N 1
ATOM 1300 C CA . SER A 1 171 ? -3.200 -2.930 -0.367 1.00 93.81 171 SER A CA 1
ATOM 1301 C C . SER A 1 171 ? -4.556 -2.885 0.344 1.00 93.81 171 SER A C 1
ATOM 1303 O O . SER A 1 171 ? -4.600 -3.071 1.560 1.00 93.81 171 SER A O 1
ATOM 1305 N N . HIS A 1 172 ? -5.668 -2.715 -0.376 1.00 95.31 172 HIS A N 1
ATOM 1306 C CA . HIS A 1 172 ? -7.004 -2.774 0.228 1.00 95.31 172 HIS A CA 1
ATOM 1307 C C . HIS A 1 172 ? -7.359 -4.177 0.723 1.00 95.31 172 HIS A C 1
ATOM 1309 O O . HIS A 1 172 ? -7.812 -4.324 1.857 1.00 95.31 172 HIS A O 1
ATOM 1315 N N . ILE A 1 173 ? -7.129 -5.210 -0.092 1.00 95.50 173 ILE A N 1
ATOM 1316 C CA . ILE A 1 173 ? -7.459 -6.598 0.265 1.00 95.50 173 ILE A CA 1
ATOM 1317 C C . ILE A 1 173 ? -6.657 -7.036 1.495 1.00 95.50 173 ILE A C 1
ATOM 1319 O O . ILE A 1 173 ? -7.225 -7.530 2.471 1.00 95.50 173 ILE A O 1
ATOM 1323 N N . PHE A 1 174 ? -5.341 -6.818 1.478 1.00 94.25 174 PHE A N 1
ATOM 1324 C CA . PHE A 1 174 ? -4.464 -7.235 2.571 1.00 94.25 174 PHE A CA 1
ATOM 1325 C C . PHE A 1 174 ? -4.579 -6.328 3.803 1.00 94.25 174 PHE A C 1
ATOM 1327 O O . PHE A 1 174 ? -4.509 -6.820 4.927 1.00 94.25 174 PHE A O 1
ATOM 1334 N N . GLY A 1 175 ? -4.813 -5.025 3.622 1.00 92.69 175 GLY A N 1
ATOM 1335 C CA . GLY A 1 175 ? -5.012 -4.075 4.718 1.00 92.69 175 GLY A CA 1
ATOM 1336 C C . GLY A 1 175 ? -6.363 -4.221 5.426 1.00 92.69 175 GLY A C 1
ATOM 1337 O O . GLY A 1 175 ? -6.454 -3.971 6.627 1.00 92.69 175 GLY A O 1
ATOM 1338 N N . ALA A 1 176 ? -7.409 -4.692 4.741 1.00 94.38 176 ALA A N 1
ATOM 1339 C CA . ALA A 1 176 ? -8.719 -4.910 5.356 1.00 94.38 176 ALA A CA 1
ATOM 1340 C C . ALA A 1 176 ? -8.708 -6.040 6.402 1.00 94.38 176 ALA A C 1
ATOM 1342 O O . ALA A 1 176 ? -9.422 -5.965 7.402 1.00 94.38 176 ALA A O 1
ATOM 1343 N N . LEU A 1 177 ? -7.879 -7.074 6.217 1.00 93.44 177 LEU A N 1
ATOM 1344 C CA . LEU A 1 177 ? -7.796 -8.226 7.122 1.00 93.44 177 LEU A CA 1
ATOM 1345 C C . LEU A 1 177 ? -7.505 -7.846 8.591 1.00 93.44 177 LEU A C 1
ATOM 1347 O O . LEU A 1 177 ? -8.286 -8.246 9.463 1.00 93.44 177 LEU A O 1
ATOM 1351 N N . PRO A 1 178 ? -6.431 -7.098 8.919 1.00 91.25 178 PRO A N 1
ATOM 1352 C CA . PRO A 1 178 ? -6.168 -6.674 10.295 1.00 91.25 178 PRO A CA 1
ATOM 1353 C C . PRO A 1 178 ? -7.236 -5.712 10.833 1.00 91.25 178 PRO A C 1
ATOM 1355 O O . PRO A 1 178 ? -7.586 -5.814 12.008 1.00 91.25 178 PRO A O 1
ATOM 1358 N N . ILE A 1 179 ? -7.813 -4.844 9.992 1.00 93.50 179 ILE A N 1
ATOM 1359 C CA . ILE A 1 179 ? -8.884 -3.914 10.394 1.00 93.50 179 ILE A CA 1
ATOM 1360 C C . ILE A 1 179 ? -10.120 -4.685 10.853 1.00 93.50 179 ILE A C 1
ATOM 1362 O O . ILE A 1 179 ? -10.665 -4.415 11.921 1.00 93.50 179 ILE A O 1
ATOM 1366 N N . ILE A 1 180 ? -10.540 -5.692 10.081 1.00 93.00 180 ILE A N 1
ATOM 1367 C CA . ILE A 1 180 ? -11.685 -6.541 10.428 1.00 93.00 180 ILE A CA 1
ATOM 1368 C C . ILE A 1 180 ? -11.427 -7.272 11.750 1.00 93.00 180 ILE A C 1
ATOM 1370 O O . ILE A 1 180 ? -12.337 -7.395 12.570 1.00 93.00 180 ILE A O 1
ATOM 1374 N N . LYS A 1 181 ? -10.198 -7.756 11.974 1.00 90.31 181 LYS A N 1
ATOM 1375 C CA . LYS A 1 181 ? -9.822 -8.413 13.233 1.00 90.31 181 LYS A CA 1
ATOM 1376 C C . LYS A 1 181 ? -9.900 -7.441 14.415 1.00 90.31 181 LYS A C 1
ATOM 1378 O O . LYS A 1 181 ? -10.552 -7.761 15.405 1.00 90.31 181 LYS A O 1
ATOM 1383 N N . ALA A 1 182 ? -9.329 -6.244 14.290 1.00 88.12 182 ALA A N 1
ATOM 1384 C CA . ALA A 1 182 ? -9.361 -5.221 15.337 1.00 88.12 182 ALA A CA 1
ATOM 1385 C C . ALA A 1 182 ? -10.792 -4.742 15.641 1.00 88.12 182 ALA A C 1
ATOM 1387 O O . ALA A 1 182 ? -11.204 -4.661 16.798 1.00 88.12 182 ALA A O 1
ATOM 1388 N N . ALA A 1 183 ? -11.603 -4.530 14.603 1.00 88.56 183 ALA A N 1
ATOM 1389 C CA . ALA A 1 183 ? -12.997 -4.118 14.729 1.00 88.56 183 ALA A CA 1
ATOM 1390 C C . ALA A 1 183 ? -13.911 -5.200 15.331 1.00 88.56 183 ALA A C 1
ATOM 1392 O O . ALA A 1 183 ? -15.057 -4.895 15.648 1.00 88.56 183 ALA A O 1
ATOM 1393 N N . LYS A 1 184 ? -13.453 -6.444 15.530 1.00 88.06 184 LYS A N 1
ATOM 1394 C CA . LYS A 1 184 ? -14.224 -7.529 16.173 1.00 88.06 184 LYS A CA 1
ATOM 1395 C C . LYS A 1 184 ? -13.901 -7.738 17.657 1.00 88.06 184 LYS A C 1
ATOM 1397 O O . LYS A 1 184 ? -14.675 -8.411 18.330 1.00 88.06 184 LYS A O 1
ATOM 1402 N N . VAL A 1 185 ? -12.841 -7.123 18.186 1.00 86.75 185 VAL A N 1
ATOM 1403 C CA . VAL A 1 185 ? -12.448 -7.246 19.605 1.00 86.75 185 VAL A CA 1
ATOM 1404 C C . VAL A 1 185 ? -13.567 -6.744 20.528 1.00 86.75 185 VAL A C 1
ATOM 1406 O O . VAL A 1 185 ? -14.205 -5.725 20.233 1.00 86.75 185 VAL A O 1
ATOM 1409 N N . LYS A 1 186 ? -13.847 -7.458 21.628 1.00 87.44 186 LYS A N 1
ATOM 1410 C CA . LYS A 1 186 ? -14.909 -7.076 22.576 1.00 87.44 186 LYS A CA 1
ATOM 1411 C C . LYS A 1 186 ? -14.493 -5.846 23.403 1.00 87.44 186 LYS A C 1
ATOM 1413 O O . LYS A 1 186 ? -13.319 -5.729 23.747 1.00 87.44 186 LYS A O 1
ATOM 1418 N N . PRO A 1 187 ? -15.431 -4.962 23.800 1.00 86.50 187 PRO A N 1
ATOM 1419 C CA . PRO A 1 187 ? -15.110 -3.754 24.574 1.00 86.50 187 PRO A CA 1
ATOM 1420 C C . PRO A 1 187 ? -14.379 -4.058 25.888 1.00 86.50 187 PRO A C 1
ATOM 1422 O O . PRO A 1 187 ? -13.390 -3.406 26.209 1.00 86.50 187 PRO A O 1
ATOM 1425 N N . ALA A 1 188 ? -14.828 -5.092 26.610 1.00 86.62 188 ALA A N 1
ATOM 1426 C CA . ALA A 1 188 ? -14.227 -5.515 27.874 1.00 86.62 188 ALA A CA 1
ATOM 1427 C C . ALA A 1 188 ? -12.768 -5.975 27.708 1.00 86.62 188 ALA A C 1
ATOM 1429 O O . ALA A 1 188 ? -11.917 -5.638 28.526 1.00 86.62 188 ALA A O 1
ATOM 1430 N N . GLU A 1 189 ? -12.466 -6.698 26.624 1.00 85.06 189 GLU A N 1
ATOM 1431 C CA . GLU A 1 189 ? -11.107 -7.150 26.309 1.00 85.06 189 GLU A CA 1
ATOM 1432 C C . GLU A 1 189 ? -10.213 -5.956 25.944 1.00 85.06 189 GLU A C 1
ATOM 1434 O O . GLU A 1 189 ? -9.133 -5.811 26.511 1.00 85.06 189 GLU A O 1
ATOM 1439 N N . ALA A 1 190 ? -10.694 -5.055 25.081 1.00 85.50 190 ALA A N 1
ATOM 1440 C CA . ALA A 1 190 ? -9.954 -3.880 24.612 1.00 85.50 190 ALA A CA 1
ATOM 1441 C C . ALA A 1 190 ? -9.588 -2.874 25.723 1.00 85.50 190 ALA A C 1
ATOM 1443 O O . ALA A 1 190 ? -8.571 -2.183 25.631 1.00 85.50 190 ALA A O 1
ATOM 1444 N N . LEU A 1 191 ? -10.415 -2.780 26.768 1.00 84.00 191 LEU A N 1
ATOM 1445 C CA . LEU A 1 191 ? -10.194 -1.902 27.924 1.00 84.00 191 LEU A CA 1
ATOM 1446 C C . LEU A 1 191 ? -9.382 -2.571 29.043 1.00 84.00 191 LEU A C 1
ATOM 1448 O O . LEU A 1 191 ? -8.902 -1.880 29.943 1.00 84.00 191 LEU A O 1
ATOM 1452 N N . SER A 1 192 ? -9.206 -3.894 29.001 1.00 83.06 192 SER A N 1
ATOM 1453 C CA . SER A 1 192 ? -8.497 -4.618 30.053 1.00 83.06 192 SER A CA 1
ATOM 1454 C C . SER A 1 192 ? -6.994 -4.271 30.073 1.00 83.06 192 SER A C 1
ATOM 1456 O O . SER A 1 192 ? -6.349 -4.225 29.020 1.00 83.06 192 SER A O 1
ATOM 1458 N N . PRO A 1 193 ? -6.377 -4.084 31.257 1.00 70.56 193 PRO A N 1
ATOM 1459 C CA . PRO A 1 193 ? -4.924 -3.915 31.369 1.00 70.56 193 PRO A CA 1
ATOM 1460 C C . PRO A 1 193 ? -4.140 -5.117 30.815 1.00 70.56 193 PRO A C 1
ATOM 1462 O O . PRO A 1 193 ? -3.037 -4.951 30.301 1.00 70.56 193 PRO A O 1
ATOM 1465 N N . LEU A 1 194 ? -4.735 -6.316 30.871 1.00 62.81 194 LEU A N 1
ATOM 1466 C CA . LEU A 1 194 ? -4.171 -7.572 30.361 1.00 62.81 194 LEU A CA 1
ATOM 1467 C C . LEU A 1 194 ? -3.957 -7.557 28.843 1.00 62.81 194 LEU A C 1
ATOM 1469 O O . LEU A 1 194 ? -2.994 -8.141 28.353 1.00 62.81 194 LEU A O 1
ATOM 1473 N N . TYR A 1 195 ? -4.793 -6.832 28.098 1.00 66.12 195 TYR A N 1
ATOM 1474 C CA . TYR A 1 195 ? -4.618 -6.675 26.656 1.00 66.12 195 TYR A CA 1
ATOM 1475 C C . TYR A 1 195 ? -3.315 -5.938 26.308 1.00 66.12 195 TYR A C 1
ATOM 1477 O O . TYR A 1 195 ? -2.623 -6.307 25.364 1.00 66.12 195 TYR A O 1
ATOM 1485 N N . SER A 1 196 ? -2.919 -4.954 27.126 1.00 59.56 196 SER A N 1
ATOM 1486 C CA . SER A 1 196 ? -1.643 -4.238 26.968 1.00 59.56 196 SER A CA 1
ATOM 1487 C C . SER A 1 196 ? -0.417 -5.109 27.266 1.00 59.56 196 SER A C 1
ATOM 1489 O O . SER A 1 196 ? 0.688 -4.739 26.876 1.00 59.56 196 SER A O 1
ATOM 1491 N N . LEU A 1 197 ? -0.597 -6.223 27.981 1.00 60.91 197 LEU A N 1
ATOM 1492 C CA . LEU A 1 197 ? 0.461 -7.157 28.374 1.00 60.91 197 LEU A CA 1
ATOM 1493 C C . LEU A 1 197 ? 0.591 -8.346 27.406 1.00 60.91 197 LEU A C 1
ATOM 1495 O O . LEU A 1 197 ? 1.488 -9.164 27.581 1.00 60.91 197 LEU A O 1
ATOM 1499 N N . GLY A 1 198 ? -0.286 -8.461 26.398 1.00 60.34 198 GLY A N 1
ATOM 1500 C CA . GLY A 1 198 ? -0.274 -9.566 25.430 1.00 60.34 198 GLY A CA 1
ATOM 1501 C C . GLY A 1 198 ? -0.649 -10.935 26.018 1.00 60.34 198 GLY A C 1
ATOM 1502 O O . GLY A 1 198 ? -0.472 -11.954 25.358 1.00 60.34 198 GLY A O 1
ATOM 1503 N N . THR A 1 199 ? -1.175 -10.982 27.246 1.00 56.38 199 THR A N 1
ATOM 1504 C CA . THR A 1 199 ? -1.423 -12.222 28.007 1.00 56.38 199 THR A CA 1
ATOM 1505 C C . THR A 1 199 ? -2.806 -12.837 27.777 1.00 56.38 199 THR A C 1
ATOM 1507 O O . THR A 1 199 ? -3.128 -13.874 28.357 1.00 56.38 199 THR A O 1
ATOM 1510 N N . THR A 1 200 ? -3.638 -12.246 26.917 1.00 52.62 200 THR A N 1
ATOM 1511 C CA . THR A 1 200 ? -5.007 -12.726 26.654 1.00 52.62 200 THR A CA 1
ATOM 1512 C C . THR A 1 200 ? -5.067 -14.012 25.825 1.00 52.62 200 THR A C 1
ATOM 1514 O O . THR A 1 200 ? -6.133 -14.618 25.755 1.00 52.62 200 THR A O 1
ATOM 1517 N N . PHE A 1 201 ? -3.953 -14.465 25.237 1.00 49.69 201 PHE A N 1
ATOM 1518 C CA . PHE A 1 201 ? -3.914 -15.738 24.505 1.00 49.69 201 PHE A CA 1
ATOM 1519 C C . PHE A 1 201 ? -3.816 -16.965 25.432 1.00 49.69 201 PHE A C 1
ATOM 1521 O O . PHE A 1 201 ? -4.262 -18.044 25.060 1.00 49.69 201 PHE A O 1
ATOM 1528 N N . GLU A 1 202 ? -3.300 -16.805 26.656 1.00 48.81 202 GLU A N 1
ATOM 1529 C CA . GLU A 1 202 ? -2.969 -17.935 27.545 1.00 48.81 202 GLU A CA 1
ATOM 1530 C C . GLU A 1 202 ? -4.039 -18.252 28.604 1.00 48.81 202 GLU A C 1
ATOM 1532 O O . GLU A 1 202 ? -4.050 -19.348 29.159 1.00 48.81 202 GLU A O 1
ATOM 1537 N N . LEU A 1 203 ? -4.973 -17.342 28.904 1.00 51.28 203 LEU A N 1
ATOM 1538 C CA . LEU A 1 203 ? -5.968 -17.584 29.955 1.00 51.28 203 LEU A CA 1
ATOM 1539 C C . LEU A 1 203 ? -7.401 -17.632 29.427 1.00 51.28 203 LEU A C 1
ATOM 1541 O O . LEU A 1 203 ? -8.220 -16.751 29.665 1.00 51.28 203 LEU A O 1
ATOM 1545 N N . GLY A 1 204 ? -7.744 -18.793 28.865 1.00 47.72 204 GLY A N 1
ATOM 1546 C CA . GLY A 1 204 ? -9.105 -19.343 28.891 1.00 47.72 204 GLY A CA 1
ATOM 1547 C C . GLY A 1 204 ? -9.567 -19.789 30.292 1.00 47.72 204 GLY A C 1
ATOM 1548 O O . GLY A 1 204 ? -10.516 -20.559 30.411 1.00 47.72 204 GLY A O 1
ATOM 1549 N N . ARG A 1 205 ? -8.901 -19.346 31.367 1.00 50.91 205 ARG A N 1
ATOM 1550 C CA . ARG A 1 205 ? -9.327 -19.561 32.753 1.00 50.91 205 ARG A CA 1
ATOM 1551 C C . ARG A 1 205 ? -9.610 -18.220 33.404 1.00 50.91 205 ARG A C 1
ATOM 1553 O O . ARG A 1 205 ? -8.765 -17.329 33.382 1.00 50.91 205 ARG A O 1
ATOM 1560 N N . ALA A 1 206 ? -10.795 -18.113 34.001 1.00 51.50 206 ALA A N 1
ATOM 1561 C CA . ALA A 1 206 ? -11.145 -17.028 34.899 1.00 51.50 206 ALA A CA 1
ATOM 1562 C C . ALA A 1 206 ? -10.011 -16.847 35.913 1.00 51.50 206 ALA A C 1
ATOM 1564 O O . ALA A 1 206 ? -9.682 -17.777 36.649 1.00 51.50 206 ALA A O 1
ATOM 1565 N N . VAL A 1 207 ? -9.388 -15.670 35.916 1.00 56.47 207 VAL A N 1
ATOM 1566 C CA . VAL A 1 207 ? -8.481 -15.278 36.991 1.00 56.47 207 VAL A CA 1
ATOM 1567 C C . VAL A 1 207 ? -9.344 -15.239 38.254 1.00 56.47 207 VAL A C 1
ATOM 1569 O O . VAL A 1 207 ? -10.260 -14.414 38.306 1.00 56.47 207 VAL A O 1
ATOM 1572 N N . PRO A 1 208 ? -9.137 -16.131 39.240 1.00 47.19 208 PRO A N 1
ATOM 1573 C CA . PRO A 1 208 ? -9.940 -16.102 40.449 1.00 47.19 208 PRO A CA 1
ATOM 1574 C C . PRO A 1 208 ? -9.729 -14.749 41.123 1.00 47.19 208 PRO A C 1
ATOM 1576 O O . PRO A 1 208 ? -8.592 -14.313 41.336 1.00 47.19 208 PRO A O 1
ATOM 1579 N N . SER A 1 209 ? -10.829 -14.062 41.428 1.00 53.78 209 SER A N 1
ATOM 1580 C CA . SER A 1 209 ? -10.779 -12.805 42.160 1.00 53.78 209 SER A CA 1
ATOM 1581 C C . SER A 1 209 ? -10.096 -13.067 43.499 1.00 53.78 209 SER A C 1
ATOM 1583 O O . SER A 1 209 ? -10.645 -13.763 44.354 1.00 53.78 209 SER A O 1
ATOM 1585 N N . LYS A 1 210 ? -8.922 -12.471 43.722 1.00 53.19 210 LYS A N 1
ATOM 1586 C CA . LYS A 1 210 ? -8.254 -12.483 45.035 1.00 53.19 210 LYS A CA 1
ATOM 1587 C C . LYS A 1 210 ? -9.065 -11.787 46.144 1.00 53.19 210 LYS A C 1
ATOM 1589 O O . LYS A 1 210 ? -8.598 -11.737 47.274 1.00 53.19 210 LYS A O 1
ATOM 1594 N N . LEU A 1 211 ? -10.250 -11.255 45.828 1.00 61.09 211 LEU A N 1
ATOM 1595 C CA . LEU A 1 211 ? -11.116 -10.518 46.745 1.00 61.09 211 LEU A CA 1
ATOM 1596 C C . LEU A 1 211 ? -12.401 -11.247 47.174 1.00 61.09 211 LEU A C 1
ATOM 1598 O O . LEU A 1 211 ? -13.198 -10.643 47.875 1.00 61.09 211 LEU A O 1
ATOM 1602 N N . GLY A 1 212 ? -12.603 -12.520 46.817 1.00 45.34 212 GLY A N 1
ATOM 1603 C CA . GLY A 1 212 ? -13.633 -13.348 47.468 1.00 45.34 212 GLY A CA 1
ATOM 1604 C C . GLY A 1 212 ? -15.087 -12.868 47.348 1.00 45.34 212 GLY A C 1
ATOM 1605 O O . GLY A 1 212 ? -15.885 -13.192 48.219 1.00 45.34 212 GLY A O 1
ATOM 1606 N N . PHE A 1 213 ? -15.446 -12.137 46.290 1.00 49.03 213 PHE A N 1
ATOM 1607 C CA . PHE A 1 213 ? -16.844 -11.829 45.984 1.00 49.03 213 PHE A CA 1
ATOM 1608 C C . PHE A 1 213 ? -17.226 -12.484 44.655 1.00 49.03 213 PHE A C 1
ATOM 1610 O O . PHE A 1 213 ? -16.907 -11.970 43.581 1.00 49.03 213 PHE A O 1
ATOM 1617 N N . THR A 1 214 ? -17.857 -13.652 44.765 1.00 56.03 214 THR A N 1
ATOM 1618 C CA . THR A 1 214 ? -18.785 -14.207 43.768 1.00 56.03 214 THR A CA 1
ATOM 1619 C C . THR A 1 214 ? -20.200 -13.824 44.147 1.00 56.03 214 THR A C 1
ATOM 1621 O O . THR A 1 214 ? -20.487 -13.920 45.363 1.00 56.03 214 THR A O 1
#

Secondary structure (DSSP, 8-state):
--TTHHHHHHHHHHHHHHHHHHHHHHHHHHHHHHHHHHHHHHHHHHHHHGGGSSS-HHHHHHHHHHHHHHHHHHHHHHHHHHHHHHHHHHHHHHHHHHHHHHTT--HHHHHHHHHHHHHHHHHHHHHHHHHHHHHHHHHHHHHHHHTT--------HHHHHHHHHHHHHHHHHHHHHHHHHHTTS-HHHHHSTTGGGTGGGT--S----TT---

=== Feature glossary ===
Each block in this record encodes a different view of the same protein. In brief:

Predicted aligned error. PAE(i, j) answers: if I align the predicted and true structures on residue i, how far off (in Å) do I expect residue j to be? A block-diagonal PAE matrix with low values on the blocks and high values off-diagonal is the signature of a multi-domain protein with confidently predicted domains but uncertain inter-domain orientation.

Contact-map, Ramachandran, and PAE plots. Plot images: a contact map (which residues are close in 3D, as an N×N binary image), a Ramachandran scatter (backbone torsion angles, revealing secondary-structure composition at a glance), and — for AlphaFold structures — a PAE heatmap (pairwise prediction confidence).

Backbone torsions (φ/ψ). φ (phi) and ψ (psi) are the two rotatable backbone dihedrals per residue: φ is the C(i-1)–N–Cα–C torsion, ψ is the N–Cα–C–N(i+1) torsion, both in degrees on (−180°, 180°]. α-helical residues cluster near (−60°, −45°); β-strand residues near (−120°, +130°). A Ramachandran plot is simply a scatter of (φ, ψ) for every residue.

Foldseek 3Di. A 3Di character summarizes, for each residue, the relative orientation of the Cα frame of its nearest spatial neighbor. Because it encodes fold topology rather than chemistry, 3Di alignments detect remote structural similarity that sequence alignment misses.

Radius of gyration, Cα contacts, bounding box. Three whole-structure scalars: the radius of gyration (RMS distance of Cα from centroid, in Å), the count of Cα–Cα contacts (pairs closer than 8 Å and separated by more than four residues in sequence — i.e. tertiary, not local, contacts), and the bounding-box dimensions. Together they distinguish compact globular folds from extended fibres or disordered chains.

Sequence. Sequence gives the chain of amino acids in standard one-letter code (A=alanine, C=cysteine, …, Y=tyrosine), read N→C. It is the only feature that is directly encoded by the gene; all structural features are derived from the folded form of this sequence.

mmCIF coordinates. Atomic coordinates in PDBx/mmCIF format — the same representation the Protein Data Bank distributes. Each line of the _atom_site loop places one backbone atom in Cartesian space (units: ångströms, origin: arbitrary).

Secondary structure (3-state, P-SEA). Three-state secondary structure (P-SEA) collapses the eight DSSP classes into helix (a), strand (b), and coil (c). P-SEA assigns these from Cα geometry alone — distances and angles — without requiring backbone oxygens, so it works on any Cα trace.

InterPro / GO / CATH / organism. Functional annotations link the protein to curated databases. InterPro entries identify conserved domains and families by matching the sequence against member-database signatures (Pfam, PROSITE, CDD, …). Gene Ontology (GO) terms describe molecular function, biological process, and cellular component in a controlled vocabulary. CATH places the structure in a hierarchical fold classification (Class/Architecture/Topology/Homologous-superfamily). The organism is the source species.

B-factor. B-factor (Debye–Waller factor) reflects atomic displacement in the crystal lattice. It is an experimental observable (units Å²), not a prediction; low values mean the atom is pinned down, high values mean it moves or is heterogeneous across the crystal.

Rendered structure images. Structure images are PyMOL renders from six orthogonal camera directions. Cartoon representation draws helices as coils and strands as arrows; sticks shows the backbone as bonds; surface shows the solvent-excluded envelope. Rainbow coloring maps sequence position to hue (blue→red, N→C); chain coloring assigns a distinct color per polypeptide.

Solvent-accessible surface area. Solvent-accessible surface area (SASA) is the area in Å² traced out by the centre of a 1.4 Å probe sphere (a water molecule) rolled over the protein's van der Waals surface (Shrake–Rupley / Lee–Richards construction). Buried residues have near-zero SASA; fully exposed residues can exceed 200 Å². The total SASA scales roughly with the number of surface residues.

Secondary structure (8-state, DSSP). The SS8 string is DSSP's per-residue secondary-structure call. α-helix (H) means an i→i+4 H-bond ladder; β-strand (E) means the residue participates in a β-sheet; 3₁₀ (G) and π (I) are tighter and wider helices; T/S are turns/bends; '-' is loop.

pLDDT. For AlphaFold models, the B-factor field carries pLDDT — the model's own estimate of local accuracy on a 0–100 scale. Regions with pLDDT<50 should be treated as essentially unmodeled; they often correspond to intrinsically disordered segments.

Nearest PDB structures. Nearest PDB neighbors are the top structural matches found by Foldseek when searching this structure against the entire Protein Data Bank. Each hit reports a TM-score (0 to 1; >0.5 almost always implies the same fold) and an E-value. These are *structural* homologs — they may share no detectable sequence similarity.